Protein AF-A0A928IZA4-F1 (afdb_monomer_lite)

Sequence (223 aa):
MKNNTLNTVYDYIKNYDLLSVKSTDKNNNIKEFFTTGIKIFRNDLKNIAFNRFCSVPIVPDDFVKFAEIRQDDSIFINCGAIDYTLTPLKERAEKDTCKHNKFYIDTFIDKNIIDISKVTTENKTVFLPVDFVKIGETTSLQEMKIKTLIDNILEGAAEKYQCCRVPAFSVEFEEDNYKINGHVYNIENGEYLNTVLLYDSKTDIKHINPYADFTEFAKSFLN

Radius of gyration: 19.58 Å; chains: 1; bounding box: 51×31×56 Å

Secondary structure (DSSP, 8-state):
--PBPHHHHHHHHTTEEEEEEEEEETT--EEEEEES-EEE-TTTS-EEEE--TT-S---EEEE--EEEE-TTS-EEEE-SSEEEEEEEEEEPP-----TT----TTT---GGGB-GGG-EEETTEEEEEB-HHHH-S--HHHHHHHHHIIIIIS---TTGGGS-EEEEEEEEEETTEEEEEEEEEETTT--EEEEEEEEETTTTEESS---HHHHHHHHGGG-

Foldseek 3Di:
DDFDDVVRVQVLLQQAQKKKKWKQFPVRDIDIAMARGWDQDPDPSFWIWGHQQLFDDGDIAAGWPTWDQDPQRWIWTDRPGMIMIIGGDGGQPDCPPPVPPPVVVQQVFDLQQWPPVLWDDDQQKIKTWGHVSSVGDDDPVRSVSQSCCCVPVQPCDPVNSRARWGKMWMWHDDPVWIWIWIFIAGPVPRDTPGTDTQATRVPGRHPHDHDPVRNVVRVVVVD

pLDDT: mean 75.88, std 13.87, range [40.09, 94.19]

Structure (mmCIF, N/CA/C/O backbone):
data_AF-A0A928IZA4-F1
#
_entry.id   AF-A0A928IZA4-F1
#
loop_
_atom_site.group_PDB
_atom_site.id
_atom_site.type_symbol
_atom_site.label_atom_id
_atom_site.label_alt_id
_atom_site.label_comp_id
_atom_site.label_asym_id
_atom_site.label_entity_id
_atom_site.label_seq_id
_atom_site.pdbx_PDB_ins_code
_atom_site.Cartn_x
_atom_site.Cartn_y
_atom_site.Cartn_z
_atom_site.occupancy
_atom_site.B_iso_or_equiv
_atom_site.auth_seq_id
_atom_site.auth_comp_id
_atom_site.auth_asym_id
_atom_site.auth_atom_id
_atom_site.pdbx_PDB_model_num
ATOM 1 N N . MET A 1 1 ? 17.397 -12.718 -26.450 1.00 49.66 1 MET A N 1
ATOM 2 C CA . MET A 1 1 ? 16.852 -11.636 -25.600 1.00 49.66 1 MET A CA 1
ATOM 3 C C . MET A 1 1 ? 16.135 -10.640 -26.501 1.00 49.66 1 MET A C 1
ATOM 5 O O . MET A 1 1 ? 16.627 -10.408 -27.600 1.00 49.66 1 MET A O 1
ATOM 9 N N . LYS A 1 2 ? 14.952 -10.146 -26.116 1.00 55.19 2 LYS A N 1
ATOM 10 C CA . LYS A 1 2 ? 14.167 -9.192 -26.919 1.00 55.19 2 LYS A CA 1
ATOM 11 C C . LYS A 1 2 ? 14.171 -7.838 -26.212 1.00 55.19 2 LYS A C 1
ATOM 13 O O . LYS A 1 2 ? 13.663 -7.743 -25.102 1.00 55.19 2 LYS A O 1
ATOM 18 N N . ASN A 1 3 ? 14.722 -6.814 -26.861 1.00 62.59 3 ASN A N 1
ATOM 19 C CA . ASN A 1 3 ? 14.584 -5.438 -26.388 1.00 62.59 3 ASN A CA 1
ATOM 20 C C . ASN A 1 3 ? 13.106 -5.044 -26.461 1.00 62.59 3 ASN A C 1
ATOM 22 O O . ASN A 1 3 ? 12.489 -5.171 -27.521 1.00 62.59 3 ASN A O 1
ATOM 26 N N . ASN A 1 4 ? 12.553 -4.568 -25.349 1.00 72.62 4 ASN A N 1
ATOM 27 C CA . ASN A 1 4 ? 11.177 -4.096 -25.289 1.00 72.62 4 ASN A CA 1
ATOM 28 C C . ASN A 1 4 ? 11.148 -2.576 -25.449 1.00 72.62 4 ASN A C 1
ATOM 30 O O . ASN A 1 4 ? 12.083 -1.869 -25.074 1.00 72.62 4 ASN A O 1
ATOM 34 N N . THR A 1 5 ? 10.058 -2.047 -26.003 1.00 78.50 5 THR A N 1
ATOM 35 C CA . THR A 1 5 ? 9.838 -0.598 -25.927 1.00 78.50 5 THR A CA 1
ATOM 36 C C . THR A 1 5 ? 9.521 -0.220 -24.480 1.00 78.50 5 THR A C 1
ATOM 38 O O . THR A 1 5 ? 8.943 -1.025 -23.745 1.00 78.50 5 THR A O 1
ATOM 41 N N . LEU A 1 6 ? 9.831 1.014 -24.064 1.00 76.75 6 LEU A N 1
ATOM 42 C CA . LEU A 1 6 ? 9.448 1.482 -22.727 1.00 76.75 6 LEU A CA 1
ATOM 43 C C . LEU A 1 6 ? 7.925 1.398 -22.508 1.00 76.75 6 LEU A C 1
ATOM 45 O O . LEU A 1 6 ? 7.485 1.128 -21.398 1.00 76.75 6 LEU A O 1
ATOM 49 N N . ASN A 1 7 ? 7.122 1.540 -23.570 1.00 79.38 7 ASN A N 1
ATOM 50 C CA . ASN A 1 7 ? 5.672 1.335 -23.508 1.00 79.38 7 ASN A CA 1
ATOM 51 C C . ASN A 1 7 ? 5.301 -0.122 -23.198 1.00 79.38 7 ASN A C 1
ATOM 53 O O . ASN A 1 7 ? 4.441 -0.356 -22.362 1.00 79.38 7 ASN A O 1
ATOM 57 N N . THR A 1 8 ? 5.979 -1.099 -23.804 1.00 84.56 8 THR A N 1
ATOM 58 C CA . THR A 1 8 ? 5.769 -2.525 -23.499 1.00 84.56 8 THR A CA 1
ATOM 59 C C . THR A 1 8 ? 6.090 -2.832 -22.038 1.00 84.56 8 THR A C 1
ATOM 61 O O . THR A 1 8 ? 5.325 -3.517 -21.368 1.00 84.56 8 THR A O 1
ATOM 64 N N . VAL A 1 9 ? 7.198 -2.290 -21.529 1.00 84.81 9 VAL A N 1
ATOM 65 C CA . VAL A 1 9 ? 7.581 -2.428 -20.117 1.00 84.81 9 VAL A CA 1
ATOM 66 C C . VAL A 1 9 ? 6.566 -1.746 -19.201 1.00 84.81 9 VAL A C 1
ATOM 68 O O . VAL A 1 9 ? 6.179 -2.301 -18.177 1.00 84.81 9 VAL A O 1
ATOM 71 N N . TYR A 1 10 ? 6.090 -0.564 -19.583 1.00 82.50 10 TYR A N 1
ATOM 72 C CA . TYR A 1 10 ? 5.067 0.159 -18.842 1.00 82.50 10 TYR A CA 1
ATOM 73 C C . TYR A 1 10 ? 3.747 -0.605 -18.764 1.00 82.50 10 TYR A C 1
ATOM 75 O O . TYR A 1 10 ? 3.177 -0.724 -17.682 1.00 82.50 10 TYR A O 1
ATOM 83 N N . ASP A 1 11 ? 3.271 -1.137 -19.887 1.00 83.19 11 ASP A N 1
ATOM 84 C CA . ASP A 1 11 ? 2.039 -1.920 -19.936 1.00 83.19 11 ASP A CA 1
ATOM 85 C C . ASP A 1 11 ? 2.168 -3.225 -19.148 1.00 83.19 11 ASP A C 1
ATOM 87 O O . ASP A 1 11 ? 1.209 -3.630 -18.499 1.00 83.19 11 ASP A O 1
ATOM 91 N N . TYR A 1 12 ? 3.360 -3.826 -19.116 1.00 85.44 12 TYR A N 1
ATOM 92 C CA . TYR A 1 12 ? 3.650 -4.971 -18.258 1.00 85.44 12 TYR A CA 1
ATOM 93 C C . TYR A 1 12 ? 3.597 -4.611 -16.765 1.00 85.44 12 TYR A C 1
ATOM 95 O O . TYR A 1 12 ? 2.893 -5.260 -15.998 1.00 85.44 12 TYR A O 1
ATOM 103 N N . ILE A 1 13 ? 4.263 -3.524 -16.352 1.00 83.69 13 ILE A N 1
ATOM 104 C CA . ILE A 1 13 ? 4.282 -3.053 -14.954 1.00 83.69 13 ILE A CA 1
ATOM 105 C C . ILE A 1 13 ? 2.871 -2.734 -14.434 1.00 83.69 13 ILE A C 1
ATOM 107 O O . ILE A 1 13 ? 2.598 -2.939 -13.255 1.00 83.69 13 ILE A O 1
ATOM 111 N N . LYS A 1 14 ? 1.951 -2.260 -15.287 1.00 77.94 14 LYS A N 1
ATOM 112 C CA . LYS A 1 14 ? 0.556 -1.971 -14.891 1.00 77.94 14 LYS A CA 1
ATOM 113 C C . LYS A 1 14 ? -0.221 -3.186 -14.385 1.00 77.94 14 LYS A C 1
ATOM 115 O O . LYS A 1 14 ? -1.274 -2.989 -13.776 1.00 77.94 14 LYS A O 1
ATOM 120 N N . ASN A 1 15 ? 0.260 -4.396 -14.650 1.00 80.94 15 ASN A N 1
ATOM 121 C CA . ASN A 1 15 ? -0.357 -5.631 -14.179 1.00 80.94 15 ASN A CA 1
ATOM 122 C C . ASN A 1 15 ? 0.069 -5.995 -12.754 1.00 80.94 15 ASN A C 1
ATOM 124 O O . ASN A 1 15 ? -0.298 -7.061 -12.284 1.00 80.94 15 ASN A O 1
ATOM 128 N N . TYR A 1 16 ? 0.825 -5.139 -12.064 1.00 80.31 16 TYR A N 1
ATOM 129 C CA . TYR A 1 16 ? 1.292 -5.387 -10.705 1.00 80.31 16 TYR A CA 1
ATOM 130 C C . TYR A 1 16 ? 0.924 -4.225 -9.787 1.00 80.31 16 TYR A C 1
ATOM 132 O O . TYR A 1 16 ? 1.006 -3.056 -10.170 1.00 80.31 16 TYR A O 1
ATOM 140 N N . ASP A 1 17 ? 0.534 -4.552 -8.558 1.00 72.31 17 ASP A N 1
ATOM 141 C CA . ASP A 1 17 ? 0.221 -3.559 -7.525 1.00 72.31 17 ASP A CA 1
ATOM 142 C C . ASP A 1 17 ? 1.445 -3.173 -6.701 1.00 72.31 17 ASP A C 1
ATOM 144 O O . ASP A 1 17 ? 1.507 -2.070 -6.158 1.00 72.31 17 ASP A O 1
ATOM 148 N N . LEU A 1 18 ? 2.434 -4.066 -6.631 1.00 78.56 18 LEU A N 1
ATOM 149 C CA . LEU A 1 18 ? 3.674 -3.843 -5.907 1.00 78.56 18 LEU A CA 1
ATOM 150 C C . LEU A 1 18 ? 4.842 -4.521 -6.624 1.00 78.56 18 LEU A C 1
ATOM 152 O O . LEU A 1 18 ? 4.780 -5.703 -6.974 1.00 78.56 18 LEU A O 1
ATOM 156 N N . LEU A 1 19 ? 5.921 -3.768 -6.792 1.00 85.75 19 LEU A N 1
ATOM 157 C CA . LEU A 1 19 ? 7.205 -4.236 -7.288 1.00 85.75 19 LEU A CA 1
ATOM 158 C C . LEU A 1 19 ? 8.289 -3.823 -6.289 1.00 85.75 19 LEU A C 1
ATOM 160 O O . LEU A 1 19 ? 8.262 -2.698 -5.783 1.00 85.75 19 LEU A O 1
ATOM 164 N N . SER A 1 20 ? 9.257 -4.698 -6.025 1.00 87.38 20 SER A N 1
ATOM 165 C CA . SER A 1 20 ? 10.525 -4.251 -5.445 1.00 87.38 20 SER A CA 1
ATOM 166 C C . SER A 1 20 ? 11.378 -3.643 -6.546 1.00 87.38 20 SER A C 1
ATOM 168 O O . SER A 1 20 ? 11.288 -4.028 -7.710 1.00 87.38 20 SER A O 1
ATOM 170 N N . VAL A 1 21 ? 12.202 -2.673 -6.185 1.00 86.69 21 VAL A N 1
ATOM 171 C CA . VAL A 1 21 ? 13.123 -1.980 -7.074 1.00 86.69 21 VAL A CA 1
ATOM 172 C C . VAL A 1 21 ? 14.496 -2.025 -6.443 1.00 86.69 21 VAL A C 1
ATOM 174 O O . VAL A 1 21 ? 14.697 -1.553 -5.327 1.00 86.69 21 VAL A O 1
ATOM 177 N N . LYS A 1 22 ? 15.455 -2.547 -7.194 1.00 90.06 22 LYS A N 1
ATOM 178 C CA . LYS A 1 22 ? 16.875 -2.480 -6.889 1.00 90.06 22 LYS A CA 1
ATOM 179 C C . LYS A 1 22 ? 17.536 -1.530 -7.871 1.00 90.06 22 LYS A C 1
ATOM 181 O O . LYS A 1 22 ? 17.559 -1.814 -9.066 1.00 90.06 22 LYS A O 1
ATOM 186 N N . SER A 1 23 ? 18.064 -0.417 -7.377 1.00 86.62 23 SER A N 1
ATOM 187 C CA . SER A 1 23 ? 18.835 0.537 -8.172 1.00 86.62 23 SER A CA 1
ATOM 188 C C . SER A 1 23 ? 20.326 0.380 -7.896 1.00 86.62 23 SER A C 1
ATOM 190 O O . SER A 1 23 ? 20.722 0.370 -6.729 1.00 86.62 23 SER A O 1
ATOM 192 N N . THR A 1 24 ? 21.138 0.330 -8.945 1.00 90.12 24 THR A N 1
ATOM 193 C CA . THR A 1 24 ? 22.600 0.253 -8.876 1.00 90.12 24 THR A CA 1
ATOM 194 C C . THR A 1 24 ? 23.193 1.419 -9.660 1.00 90.12 24 THR A C 1
ATOM 196 O O . THR A 1 24 ? 22.918 1.557 -10.851 1.00 90.12 24 THR A O 1
ATOM 199 N N . ASP A 1 25 ? 23.984 2.277 -9.016 1.00 87.69 25 ASP A N 1
ATOM 200 C CA . ASP A 1 25 ? 24.687 3.363 -9.712 1.00 87.69 25 ASP A CA 1
ATOM 201 C C . ASP A 1 25 ? 26.024 2.902 -10.332 1.00 87.69 25 ASP A C 1
ATOM 203 O O . ASP A 1 25 ? 26.475 1.771 -10.139 1.00 87.69 25 ASP A O 1
ATOM 207 N N . LYS A 1 26 ? 26.706 3.797 -11.060 1.00 86.56 26 LYS A N 1
ATOM 208 C CA . LYS A 1 26 ? 28.018 3.511 -11.683 1.00 86.56 26 LYS A CA 1
ATOM 209 C C . LYS A 1 26 ? 29.132 3.121 -10.699 1.00 86.56 26 LYS A C 1
ATOM 211 O O . LYS A 1 26 ? 30.145 2.580 -11.135 1.00 86.56 26 LYS A O 1
ATOM 216 N N . ASN A 1 27 ? 28.974 3.417 -9.410 1.00 89.12 27 ASN A N 1
ATOM 217 C CA . ASN A 1 27 ? 29.926 3.076 -8.353 1.00 89.12 27 ASN A CA 1
ATOM 218 C C . ASN A 1 27 ? 29.531 1.781 -7.620 1.00 89.12 27 ASN A C 1
ATOM 220 O O . ASN A 1 27 ? 30.137 1.454 -6.602 1.00 89.12 27 ASN A O 1
ATOM 224 N N . ASN A 1 28 ? 28.539 1.041 -8.130 1.00 87.75 28 ASN A N 1
ATOM 225 C CA . ASN A 1 28 ? 27.933 -0.128 -7.494 1.00 87.75 28 ASN A CA 1
ATOM 226 C C . ASN A 1 28 ? 27.275 0.170 -6.138 1.00 87.75 28 ASN A C 1
ATOM 228 O O . ASN A 1 28 ? 27.113 -0.740 -5.323 1.00 87.75 28 ASN A O 1
ATOM 232 N N . ASN A 1 29 ? 26.860 1.415 -5.884 1.00 86.94 29 ASN A N 1
ATOM 233 C CA . ASN A 1 29 ? 26.010 1.687 -4.733 1.00 86.94 29 ASN A CA 1
ATOM 234 C C . ASN A 1 29 ? 24.617 1.138 -5.017 1.00 86.94 29 ASN A C 1
ATOM 236 O O . ASN A 1 29 ? 23.977 1.512 -6.004 1.00 86.94 29 ASN A O 1
ATOM 240 N N . ILE A 1 30 ? 24.156 0.262 -4.130 1.00 86.19 30 ILE A N 1
ATOM 241 C CA . ILE A 1 30 ? 22.855 -0.388 -4.234 1.00 86.19 30 ILE A CA 1
ATOM 242 C C . ILE A 1 30 ? 21.878 0.321 -3.301 1.00 86.19 30 ILE A C 1
ATOM 244 O O . ILE A 1 30 ? 22.180 0.553 -2.130 1.00 86.19 30 ILE A O 1
ATOM 248 N N . LYS A 1 31 ? 20.690 0.630 -3.817 1.00 81.88 31 LYS A N 1
ATOM 249 C CA . LYS A 1 31 ? 19.524 0.987 -3.006 1.00 81.88 31 LYS A CA 1
ATOM 250 C C . LYS A 1 31 ? 18.365 0.081 -3.372 1.00 81.88 31 LYS A C 1
ATOM 252 O O . LYS A 1 31 ? 18.186 -0.256 -4.542 1.00 81.88 31 LYS A O 1
ATOM 257 N N . GLU A 1 32 ? 17.578 -0.269 -2.371 1.00 82.88 32 GLU A N 1
ATOM 258 C CA . GLU A 1 32 ? 16.374 -1.070 -2.530 1.00 82.88 32 GLU A CA 1
ATOM 259 C C . GLU A 1 32 ? 15.187 -0.292 -1.971 1.00 82.88 32 GLU A C 1
ATOM 261 O O . GLU A 1 32 ? 15.305 0.406 -0.964 1.00 82.88 32 GLU A O 1
ATOM 266 N N . PHE A 1 33 ? 14.071 -0.340 -2.686 1.00 77.81 33 PHE A N 1
ATOM 267 C CA . PHE A 1 33 ? 12.814 0.295 -2.305 1.00 77.81 33 PHE A CA 1
ATOM 268 C C . PHE A 1 33 ? 11.659 -0.380 -3.039 1.00 77.81 33 PHE A C 1
ATOM 270 O O . PHE A 1 33 ? 11.878 -1.197 -3.930 1.00 77.81 33 PHE A O 1
ATOM 277 N N . PHE A 1 34 ? 10.423 -0.017 -2.716 1.00 79.50 34 PHE A N 1
ATOM 278 C CA . PHE A 1 34 ? 9.247 -0.572 -3.378 1.00 79.50 34 PHE A CA 1
ATOM 279 C C . PHE A 1 34 ? 8.535 0.493 -4.202 1.00 79.50 34 PHE A C 1
ATOM 281 O O . PHE A 1 34 ? 8.659 1.693 -3.959 1.00 79.50 34 PHE A O 1
ATOM 288 N N . THR A 1 35 ? 7.792 0.059 -5.212 1.00 78.00 35 THR A N 1
ATOM 289 C CA . THR A 1 35 ? 7.011 0.928 -6.086 1.00 78.00 35 THR A CA 1
ATOM 290 C C . THR A 1 35 ? 5.696 0.251 -6.447 1.00 78.00 35 THR A C 1
ATOM 292 O O . THR A 1 35 ? 5.627 -0.962 -6.602 1.00 78.00 35 THR A O 1
ATOM 295 N N . THR A 1 36 ? 4.646 1.040 -6.622 1.00 74.56 36 THR A N 1
ATOM 296 C CA . THR A 1 36 ? 3.328 0.586 -7.087 1.00 74.56 36 THR A CA 1
ATOM 297 C C . THR A 1 36 ? 3.116 0.879 -8.575 1.00 74.56 36 THR A C 1
ATOM 299 O O . THR A 1 36 ? 1.990 0.914 -9.067 1.00 74.56 36 THR A O 1
ATOM 302 N N . GLY A 1 37 ? 4.194 1.191 -9.296 1.00 74.94 37 GLY A N 1
ATOM 303 C CA . GLY A 1 37 ? 4.190 1.422 -10.735 1.00 74.94 37 GLY A CA 1
ATOM 304 C C . GLY A 1 37 ? 5.186 2.494 -11.155 1.00 74.94 37 GLY A C 1
ATOM 305 O O . GLY A 1 37 ? 5.881 3.081 -10.339 1.00 74.94 37 GLY A O 1
ATOM 306 N N . ILE A 1 38 ? 5.226 2.808 -12.444 1.00 73.62 38 ILE A N 1
ATOM 307 C CA . ILE A 1 38 ? 6.083 3.876 -12.971 1.00 73.62 38 ILE A CA 1
ATOM 308 C C . ILE A 1 38 ? 5.240 4.964 -13.638 1.00 73.62 38 ILE A C 1
ATOM 310 O O . ILE A 1 38 ? 4.171 4.698 -14.188 1.00 73.62 38 ILE A O 1
ATOM 314 N N . LYS A 1 39 ? 5.716 6.204 -13.607 1.00 73.88 39 LYS A N 1
ATOM 315 C CA . LYS A 1 39 ? 5.188 7.326 -14.379 1.00 73.88 39 LYS A CA 1
ATOM 316 C C . LYS A 1 39 ? 6.198 7.698 -15.454 1.00 73.88 39 LYS A C 1
ATOM 318 O O . LYS A 1 39 ? 7.370 7.905 -15.162 1.00 73.88 39 LYS A O 1
ATOM 323 N N . ILE A 1 40 ? 5.71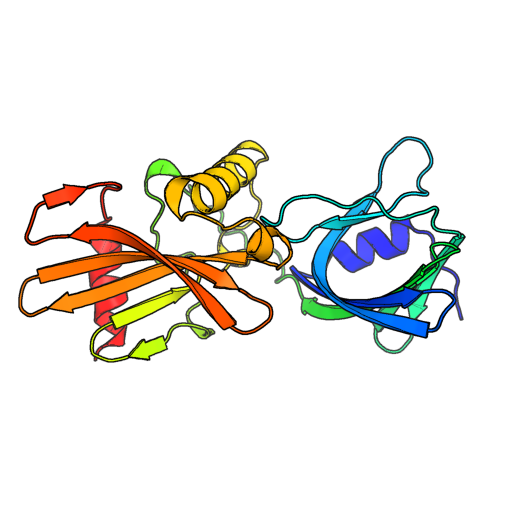9 7.810 -16.690 1.00 69.19 40 ILE A N 1
ATOM 324 C CA . ILE A 1 40 ? 6.515 8.253 -17.838 1.00 69.19 40 ILE A CA 1
ATOM 325 C C . ILE A 1 40 ? 6.120 9.692 -18.161 1.00 69.19 40 ILE A C 1
ATOM 327 O O . ILE A 1 40 ? 4.940 9.983 -18.382 1.00 69.19 40 ILE A O 1
ATOM 331 N N . PHE A 1 41 ? 7.089 10.605 -18.193 1.00 66.25 41 PHE A N 1
ATOM 332 C CA . PHE A 1 41 ? 6.825 12.003 -18.531 1.00 66.25 41 PHE A CA 1
ATOM 333 C C . PHE A 1 41 ? 6.728 12.188 -20.054 1.00 66.25 41 PHE A C 1
ATOM 335 O O . PHE A 1 41 ? 7.662 11.900 -20.808 1.00 66.25 41 PHE A O 1
ATOM 342 N N . ARG A 1 42 ? 5.565 12.672 -20.515 1.00 56.38 42 ARG A N 1
ATOM 343 C CA . ARG A 1 42 ? 5.318 13.023 -21.918 1.00 56.38 42 ARG A CA 1
ATOM 344 C C . ARG A 1 42 ? 5.973 14.366 -22.227 1.00 56.38 42 ARG A C 1
ATOM 346 O O . ARG A 1 42 ? 5.403 15.408 -21.945 1.00 56.38 42 ARG A O 1
ATOM 353 N N . ASN A 1 43 ? 7.179 14.282 -22.769 1.00 51.47 43 ASN A N 1
ATOM 354 C CA . ASN A 1 43 ? 7.628 15.098 -23.896 1.00 51.47 43 ASN A CA 1
ATOM 355 C C . ASN A 1 43 ? 8.682 14.324 -24.700 1.00 51.47 43 ASN A C 1
ATOM 357 O O . ASN A 1 43 ? 8.653 14.413 -25.917 1.00 51.47 43 ASN A O 1
ATOM 361 N N . ASP A 1 44 ? 9.443 13.416 -24.064 1.00 52.81 44 ASP A N 1
ATOM 362 C CA . ASP A 1 44 ? 10.467 12.628 -24.771 1.00 52.81 44 ASP A CA 1
ATOM 363 C C . ASP A 1 44 ? 10.464 11.114 -24.478 1.00 52.81 44 ASP A C 1
ATOM 365 O O . ASP A 1 44 ? 11.357 10.425 -24.958 1.00 52.81 44 ASP A O 1
ATOM 369 N N . LEU A 1 45 ? 9.507 10.569 -23.702 1.00 53.69 45 LEU A N 1
ATOM 370 C CA . LEU A 1 45 ? 9.454 9.139 -23.303 1.00 53.69 45 LEU A CA 1
ATOM 371 C C . LEU A 1 45 ? 10.750 8.604 -22.661 1.00 53.69 45 LEU A C 1
ATOM 373 O O . LEU A 1 45 ? 10.991 7.401 -22.660 1.00 53.69 45 LEU A O 1
ATOM 377 N N . LYS A 1 46 ? 11.597 9.484 -22.126 1.00 59.50 46 LYS A N 1
ATOM 378 C CA . LYS A 1 46 ? 12.908 9.094 -21.605 1.00 59.50 46 LYS A CA 1
ATOM 379 C C . LYS A 1 46 ? 13.043 9.237 -20.100 1.00 59.50 46 LYS A C 1
ATOM 381 O O . LYS A 1 46 ? 13.959 8.651 -19.565 1.00 59.50 46 LYS A O 1
ATOM 386 N N . ASN A 1 47 ? 12.148 9.926 -19.402 1.00 68.38 47 ASN A N 1
ATOM 387 C CA . ASN A 1 47 ? 12.261 10.039 -17.947 1.00 68.38 47 ASN A CA 1
ATOM 388 C C . ASN A 1 47 ? 11.217 9.148 -17.291 1.00 68.38 47 ASN A C 1
ATOM 390 O O . ASN A 1 47 ? 10.021 9.255 -17.601 1.00 68.38 47 ASN A O 1
ATOM 394 N N . ILE A 1 48 ? 11.683 8.292 -16.385 1.00 69.88 48 ILE A N 1
ATOM 395 C CA . ILE A 1 48 ? 10.820 7.509 -15.511 1.00 69.88 48 ILE A CA 1
ATOM 396 C C . ILE A 1 48 ? 10.838 8.086 -14.105 1.00 69.88 48 ILE A C 1
ATOM 398 O O . ILE A 1 48 ? 11.804 8.677 -13.634 1.00 69.88 48 ILE A O 1
ATOM 402 N N . ALA A 1 49 ? 9.715 7.897 -13.443 1.00 73.62 49 ALA A N 1
ATOM 403 C CA . ALA A 1 49 ? 9.534 8.147 -12.037 1.00 73.62 49 ALA A CA 1
ATOM 404 C C . ALA A 1 49 ? 8.896 6.906 -11.434 1.00 73.62 49 ALA A C 1
ATOM 406 O O . ALA A 1 49 ? 7.937 6.375 -11.995 1.00 73.62 49 ALA A O 1
ATOM 407 N N . PHE A 1 50 ? 9.379 6.466 -10.284 1.00 74.19 50 PHE A N 1
ATOM 408 C CA . PHE A 1 50 ? 8.720 5.404 -9.540 1.00 74.19 50 PHE A CA 1
ATOM 409 C C . PHE A 1 50 ? 7.535 5.990 -8.778 1.00 74.19 50 PHE A C 1
ATOM 411 O O . PHE A 1 50 ? 7.690 6.860 -7.920 1.00 74.19 50 PHE A O 1
ATOM 418 N N . ASN A 1 51 ? 6.332 5.526 -9.107 1.00 70.81 51 ASN A N 1
ATOM 419 C CA . ASN A 1 51 ? 5.160 5.799 -8.296 1.00 70.81 51 ASN A CA 1
ATOM 420 C C . ASN A 1 51 ? 5.288 4.942 -7.046 1.00 70.81 51 ASN A C 1
ATOM 422 O O . ASN A 1 51 ? 5.180 3.720 -7.093 1.00 70.81 51 ASN A O 1
ATOM 426 N N . ARG A 1 52 ? 5.523 5.578 -5.915 1.00 67.50 52 ARG A N 1
ATOM 427 C CA . ARG A 1 52 ? 5.385 4.946 -4.611 1.00 67.50 52 ARG A CA 1
ATOM 428 C C . ARG A 1 52 ? 4.082 5.483 -4.049 1.00 67.50 52 ARG A C 1
ATOM 430 O O . ARG A 1 52 ? 3.958 6.693 -3.840 1.00 67.50 52 ARG A O 1
ATOM 437 N N . PHE A 1 53 ? 3.066 4.633 -3.957 1.00 61.69 53 PHE A N 1
ATOM 438 C CA . PHE A 1 53 ? 1.730 5.057 -3.557 1.00 61.69 53 PHE A CA 1
ATOM 439 C C . PHE A 1 53 ? 1.794 5.867 -2.251 1.00 61.69 53 PHE A C 1
ATOM 441 O O . PHE A 1 53 ? 2.419 5.447 -1.279 1.00 61.69 53 PHE A O 1
ATOM 448 N N . CYS A 1 54 ? 1.221 7.074 -2.281 1.00 54.81 54 CYS A N 1
ATOM 449 C CA . CYS A 1 54 ? 1.249 8.064 -1.199 1.00 54.81 54 CYS A CA 1
ATOM 450 C C . CYS A 1 54 ? 2.632 8.449 -0.629 1.00 54.81 54 CYS A C 1
ATOM 452 O O . CYS A 1 54 ? 2.690 9.035 0.444 1.00 54.81 54 CYS A O 1
ATOM 454 N N . SER A 1 55 ? 3.746 8.211 -1.324 1.00 52.81 55 SER A N 1
ATOM 455 C CA . SER A 1 55 ? 5.067 8.761 -0.973 1.00 52.81 55 SER A CA 1
ATOM 456 C C . SER A 1 55 ? 5.311 10.095 -1.708 1.00 52.81 55 SER A C 1
ATOM 458 O O . SER A 1 55 ? 4.882 10.253 -2.857 1.00 52.81 55 SER A O 1
ATOM 460 N N . VAL A 1 56 ? 6.005 11.048 -1.081 1.00 46.41 56 VAL A N 1
ATOM 461 C CA . VAL A 1 56 ? 6.394 12.341 -1.679 1.00 46.41 56 VAL A CA 1
ATOM 462 C C . VAL A 1 56 ? 7.895 12.561 -1.431 1.00 46.41 56 VAL A C 1
ATOM 464 O O . VAL A 1 56 ? 8.341 12.389 -0.307 1.00 46.41 56 VAL A O 1
ATOM 467 N N . PRO A 1 57 ? 8.713 13.001 -2.400 1.00 46.94 57 PRO A N 1
ATOM 468 C CA . PRO A 1 57 ? 8.393 13.358 -3.774 1.00 46.94 57 PRO A CA 1
ATOM 469 C C . PRO A 1 57 ? 8.634 12.217 -4.771 1.00 46.94 57 PRO A C 1
ATOM 471 O O . PRO A 1 57 ? 9.438 11.313 -4.561 1.00 46.94 57 PRO A O 1
ATOM 474 N N . ILE A 1 58 ? 7.977 12.336 -5.925 1.00 51.81 58 ILE A N 1
ATOM 475 C CA . ILE A 1 58 ? 8.413 11.661 -7.146 1.00 51.81 58 ILE A CA 1
ATOM 476 C C . ILE A 1 58 ? 9.792 12.235 -7.495 1.00 51.81 58 ILE A C 1
ATOM 478 O O . ILE A 1 58 ? 9.868 13.380 -7.936 1.00 51.81 58 ILE A O 1
ATOM 482 N N . VAL A 1 59 ? 10.866 11.477 -7.280 1.00 47.16 59 VAL A N 1
ATOM 483 C CA . VAL A 1 59 ? 12.198 11.844 -7.777 1.00 47.16 59 VAL A CA 1
ATOM 484 C C . VAL A 1 59 ? 12.255 11.410 -9.247 1.00 47.16 59 VAL A C 1
ATOM 486 O O . VAL A 1 59 ? 12.153 10.212 -9.513 1.00 47.16 59 VAL A O 1
ATOM 489 N N . PRO A 1 60 ? 12.294 12.344 -10.217 1.00 50.22 60 PRO A N 1
A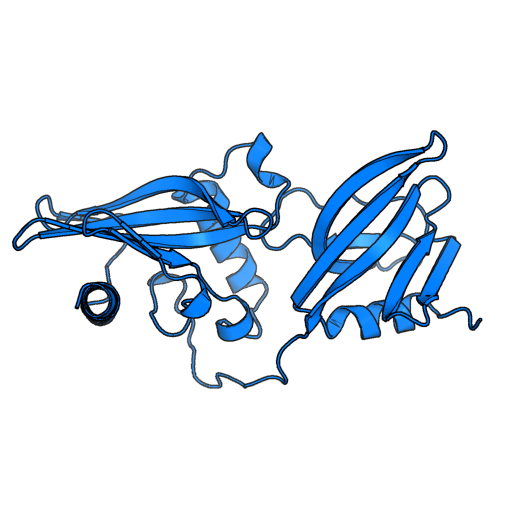TOM 490 C CA . PRO A 1 60 ? 12.496 11.979 -11.611 1.00 50.22 60 PRO A CA 1
ATOM 491 C C . PRO A 1 60 ? 13.918 11.450 -11.775 1.00 50.22 60 PRO A C 1
ATOM 493 O O . PRO A 1 60 ? 14.877 12.142 -11.434 1.00 50.22 60 PRO A O 1
ATOM 496 N N . ASP A 1 61 ? 14.034 10.242 -12.310 1.00 53.94 61 ASP A N 1
ATOM 497 C CA . ASP A 1 61 ? 15.318 9.656 -12.657 1.00 53.94 61 ASP A CA 1
ATOM 498 C C . ASP A 1 61 ? 15.644 9.908 -14.139 1.00 53.94 61 ASP A C 1
ATOM 500 O O . ASP A 1 61 ? 14.773 10.234 -14.956 1.00 53.94 61 ASP A O 1
ATOM 504 N N . ASP A 1 62 ? 16.942 9.817 -14.430 1.00 56.62 62 ASP A N 1
ATOM 505 C CA . ASP A 1 62 ? 17.627 10.186 -15.675 1.00 56.62 62 ASP A CA 1
ATOM 506 C C . ASP A 1 62 ? 17.103 9.435 -16.928 1.00 56.62 62 ASP A C 1
ATOM 508 O O . ASP A 1 62 ? 16.261 8.537 -16.851 1.00 56.62 62 ASP A O 1
ATOM 512 N N . PHE A 1 63 ? 17.610 9.795 -18.109 1.00 65.50 63 PHE A N 1
ATOM 513 C CA . PHE A 1 63 ? 17.140 9.291 -19.403 1.00 65.50 63 PHE A CA 1
ATOM 514 C C . PHE A 1 63 ? 17.257 7.753 -19.541 1.00 65.50 63 PHE A C 1
ATOM 516 O O . PHE A 1 63 ? 18.362 7.206 -19.590 1.00 65.50 63 PHE A O 1
ATOM 523 N N . VAL A 1 64 ? 16.129 7.059 -19.734 1.00 73.94 64 VAL A N 1
ATOM 524 C CA . VAL A 1 64 ? 16.042 5.641 -20.107 1.00 73.94 64 VAL A CA 1
ATOM 525 C C . VAL A 1 64 ? 16.728 5.425 -21.452 1.00 73.94 64 VAL A C 1
ATOM 527 O O . VAL A 1 64 ? 16.275 5.908 -22.493 1.00 73.94 64 VAL A O 1
ATOM 530 N N . LYS A 1 65 ? 17.810 4.649 -21.436 1.00 77.94 65 LYS A N 1
ATOM 531 C CA . LYS A 1 65 ? 18.515 4.193 -22.635 1.00 77.94 65 LYS A CA 1
ATOM 532 C C . LYS A 1 65 ? 17.917 2.907 -23.178 1.00 77.94 65 LYS A C 1
ATOM 534 O O . LYS A 1 65 ? 17.787 2.765 -24.391 1.00 77.94 65 LYS A O 1
ATOM 539 N N . PHE A 1 66 ? 17.570 1.976 -22.293 1.00 83.88 66 PHE A N 1
ATOM 540 C CA . PHE A 1 66 ? 16.920 0.728 -22.672 1.00 83.88 66 PHE A CA 1
ATOM 541 C C . PHE A 1 66 ? 16.116 0.134 -21.519 1.00 83.88 66 PHE A C 1
ATOM 543 O O . PHE A 1 66 ? 16.401 0.399 -20.351 1.00 83.88 66 PHE A O 1
ATOM 550 N N . ALA A 1 67 ? 15.120 -0.679 -21.867 1.00 86.62 67 ALA A N 1
ATOM 551 C CA . ALA A 1 67 ? 14.337 -1.445 -20.913 1.00 86.62 67 ALA A CA 1
ATOM 552 C C . ALA A 1 67 ? 14.006 -2.836 -21.480 1.00 86.62 67 ALA A C 1
ATOM 554 O O . ALA A 1 67 ? 13.814 -3.006 -22.687 1.00 86.62 67 ALA A O 1
ATOM 555 N N . GLU A 1 68 ? 13.944 -3.839 -20.614 1.00 90.25 68 GLU A N 1
ATOM 556 C CA . GLU A 1 68 ? 13.681 -5.230 -20.978 1.00 90.25 68 GLU A CA 1
ATOM 557 C C . GLU A 1 68 ? 12.821 -5.928 -19.920 1.00 90.25 68 GLU A C 1
ATOM 559 O O . GLU A 1 68 ? 12.861 -5.583 -18.742 1.00 90.25 68 GLU A O 1
ATOM 564 N N . ILE A 1 69 ? 12.047 -6.919 -20.364 1.00 91.25 69 ILE A N 1
ATOM 565 C CA . ILE A 1 69 ? 11.373 -7.891 -19.494 1.00 91.25 69 ILE A CA 1
ATOM 566 C C . ILE A 1 69 ? 12.186 -9.170 -19.652 1.00 91.25 69 ILE A C 1
ATOM 568 O O . ILE A 1 69 ? 12.381 -9.647 -20.777 1.00 91.25 69 ILE A O 1
ATOM 572 N N . ARG A 1 70 ? 12.738 -9.658 -18.550 1.00 90.12 70 ARG A N 1
ATOM 573 C CA . ARG A 1 70 ? 13.626 -10.815 -18.508 1.00 90.12 70 ARG A CA 1
ATOM 574 C C . ARG A 1 70 ? 12.818 -12.107 -18.435 1.00 90.12 70 ARG A C 1
ATOM 576 O O . ARG A 1 70 ? 11.600 -12.099 -18.323 1.00 90.12 70 ARG A O 1
ATOM 583 N N . GLN A 1 71 ? 13.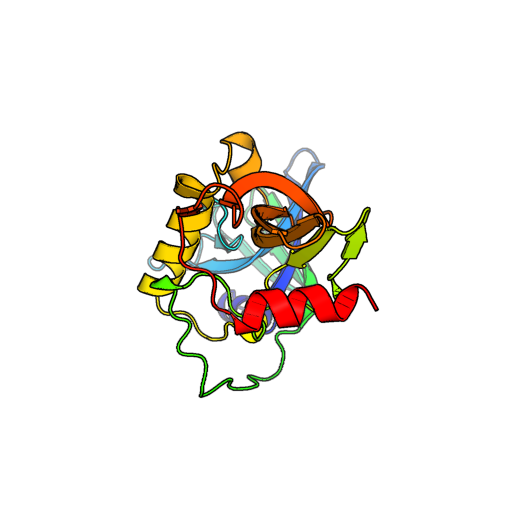515 -13.231 -18.580 1.00 86.69 71 GLN A N 1
ATOM 584 C CA . GLN A 1 71 ? 12.888 -14.558 -18.606 1.00 86.69 71 GLN A CA 1
ATOM 585 C C . GLN A 1 71 ? 12.316 -14.989 -17.252 1.00 86.69 71 GLN A C 1
ATOM 587 O O . GLN A 1 71 ? 11.475 -15.876 -17.215 1.00 86.69 71 GLN A O 1
ATOM 592 N N . ASP A 1 72 ? 12.797 -14.388 -16.168 1.00 88.62 72 ASP A N 1
ATOM 593 C CA . ASP A 1 72 ? 12.330 -14.581 -14.796 1.00 88.62 72 ASP A CA 1
ATOM 594 C C . ASP A 1 72 ? 11.255 -13.552 -14.401 1.00 88.62 72 ASP A C 1
ATOM 596 O O . ASP A 1 72 ? 11.068 -13.285 -13.218 1.00 88.62 72 ASP A O 1
ATOM 600 N N . ASP A 1 73 ? 10.610 -12.923 -15.389 1.00 86.00 73 ASP A N 1
ATOM 601 C CA . ASP A 1 73 ? 9.598 -11.872 -15.238 1.00 86.00 73 ASP A CA 1
ATOM 602 C C . ASP A 1 73 ? 10.082 -10.584 -14.548 1.00 86.00 73 ASP A C 1
ATOM 604 O O . ASP A 1 73 ? 9.307 -9.635 -14.382 1.00 86.00 73 ASP A O 1
ATOM 608 N N . SER A 1 74 ? 11.375 -10.487 -14.218 1.00 91.62 74 SER A N 1
ATOM 609 C CA . SER A 1 74 ? 11.975 -9.246 -13.740 1.00 91.62 74 SER A CA 1
ATOM 610 C C . SER A 1 74 ? 12.076 -8.216 -14.867 1.00 91.62 74 SER A C 1
ATOM 612 O O . SER A 1 74 ? 12.290 -8.536 -16.039 1.00 91.62 74 SER A O 1
ATOM 614 N N . ILE A 1 75 ? 11.922 -6.942 -14.525 1.00 91.50 75 ILE A N 1
ATOM 615 C CA . ILE A 1 75 ? 12.057 -5.836 -15.470 1.00 91.50 75 ILE A CA 1
ATOM 616 C C . ILE A 1 75 ? 13.390 -5.155 -15.223 1.00 91.50 75 ILE A C 1
ATOM 618 O O . ILE A 1 75 ? 13.691 -4.762 -14.100 1.00 91.50 75 ILE A O 1
ATOM 622 N N . PHE A 1 76 ? 14.164 -4.934 -16.273 1.00 92.12 76 PHE A N 1
ATOM 623 C CA . PHE A 1 76 ? 15.385 -4.152 -16.182 1.00 92.12 76 PHE A CA 1
ATOM 624 C C . PHE A 1 76 ? 15.261 -2.846 -16.960 1.00 92.12 76 PHE A C 1
ATOM 626 O O . PHE A 1 76 ? 14.756 -2.833 -18.081 1.00 92.12 76 PHE A O 1
ATOM 633 N N . ILE A 1 77 ? 15.715 -1.745 -16.363 1.00 88.38 77 ILE A N 1
ATOM 634 C CA . ILE A 1 77 ? 15.692 -0.405 -16.954 1.00 88.38 77 ILE A CA 1
ATOM 635 C C . ILE A 1 77 ? 17.058 0.246 -16.733 1.00 88.38 77 ILE A C 1
ATOM 637 O O . ILE A 1 77 ? 17.462 0.466 -15.597 1.00 88.38 77 ILE A O 1
ATOM 641 N N . ASN A 1 78 ? 17.755 0.600 -17.810 1.00 87.88 78 ASN A N 1
ATOM 642 C CA . ASN A 1 78 ? 18.989 1.379 -17.746 1.00 87.88 78 ASN A CA 1
ATOM 643 C C . ASN A 1 78 ? 18.677 2.851 -17.995 1.00 87.88 78 ASN A C 1
ATOM 645 O O . ASN A 1 78 ? 18.235 3.217 -19.087 1.00 87.88 78 ASN A O 1
ATOM 649 N N . CYS A 1 79 ? 18.988 3.694 -17.017 1.00 82.75 79 CYS A N 1
ATOM 650 C CA . CYS A 1 79 ? 18.869 5.148 -17.100 1.00 82.75 79 CYS A CA 1
ATOM 651 C C . CYS A 1 79 ? 20.242 5.821 -17.242 1.00 82.75 79 CYS A C 1
ATOM 653 O O . CYS A 1 79 ? 20.479 6.912 -16.737 1.00 82.75 79 CYS A O 1
ATOM 655 N N . GLY A 1 80 ? 21.207 5.150 -17.881 1.00 78.56 80 GLY A N 1
ATOM 656 C CA . GLY A 1 80 ? 22.544 5.670 -18.156 1.00 78.56 80 GLY A CA 1
ATOM 657 C C . GLY A 1 80 ? 23.494 5.766 -16.960 1.00 78.56 80 GLY A C 1
ATOM 658 O O . GLY A 1 80 ? 24.635 5.315 -17.082 1.00 78.56 80 GLY A O 1
ATOM 659 N N . ALA A 1 81 ? 23.073 6.387 -15.858 1.00 80.75 81 ALA A N 1
ATOM 660 C CA . ALA A 1 81 ? 23.834 6.481 -14.613 1.00 80.75 81 ALA A CA 1
ATOM 661 C C . ALA A 1 81 ? 23.376 5.502 -13.532 1.00 80.75 81 ALA A C 1
ATOM 663 O O . ALA A 1 81 ? 24.153 5.209 -12.623 1.00 80.75 81 ALA A O 1
ATOM 664 N N . ILE A 1 82 ? 22.148 5.004 -13.653 1.00 84.44 82 ILE A N 1
ATOM 665 C CA . ILE A 1 82 ? 21.539 4.077 -12.711 1.00 84.44 82 ILE A CA 1
ATOM 666 C C . ILE A 1 82 ? 20.876 2.952 -13.500 1.00 84.44 82 ILE A C 1
ATOM 668 O O . ILE A 1 82 ? 20.184 3.202 -14.491 1.00 84.44 82 ILE A O 1
ATOM 672 N N . ASP A 1 83 ? 21.098 1.729 -13.041 1.00 89.56 83 ASP A N 1
ATOM 673 C CA . ASP A 1 83 ? 20.424 0.524 -13.496 1.00 89.56 83 ASP A CA 1
ATOM 674 C C . ASP A 1 83 ? 19.366 0.114 -12.481 1.00 89.56 83 ASP A C 1
ATOM 676 O O . ASP A 1 83 ? 19.669 -0.056 -11.302 1.00 89.56 83 ASP A O 1
ATOM 680 N N . TYR A 1 84 ? 18.136 -0.086 -12.938 1.00 88.44 84 TYR A N 1
ATOM 681 C CA . TYR A 1 84 ? 17.033 -0.569 -12.120 1.00 88.44 84 TYR A CA 1
ATOM 682 C C . TYR A 1 84 ? 16.691 -1.999 -12.501 1.00 88.44 84 TYR A C 1
ATOM 684 O O . TYR A 1 84 ? 16.507 -2.315 -13.673 1.00 88.44 84 TYR A O 1
ATOM 692 N N . THR A 1 85 ? 16.549 -2.853 -11.497 1.00 92.56 85 THR A N 1
ATOM 693 C CA . THR A 1 85 ? 15.873 -4.144 -11.614 1.00 92.56 85 THR A CA 1
ATOM 694 C C . THR A 1 85 ? 14.605 -4.072 -10.781 1.00 92.56 85 THR A C 1
ATOM 696 O O . THR A 1 85 ? 14.682 -3.817 -9.582 1.00 92.56 85 THR A O 1
ATOM 699 N N . LEU A 1 86 ? 13.449 -4.249 -11.410 1.00 91.00 86 LEU A N 1
ATOM 700 C CA . LEU A 1 86 ? 12.168 -4.335 -10.734 1.00 91.00 86 LEU A CA 1
ATOM 701 C C . LEU A 1 86 ? 11.750 -5.802 -10.697 1.00 91.00 86 LEU A C 1
ATOM 703 O O . LEU A 1 86 ? 11.735 -6.463 -11.737 1.00 91.00 86 LEU A O 1
ATOM 707 N N . THR A 1 87 ? 11.362 -6.286 -9.526 1.00 91.69 87 THR A N 1
ATOM 708 C CA . THR A 1 87 ? 10.825 -7.636 -9.364 1.00 91.69 87 THR A 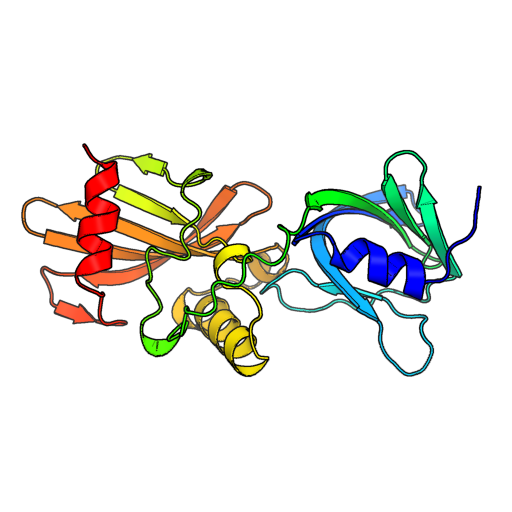CA 1
ATOM 709 C C . THR A 1 87 ? 9.355 -7.530 -8.979 1.00 91.69 87 THR A C 1
ATOM 711 O O . THR A 1 87 ? 9.039 -6.890 -7.970 1.00 91.69 87 THR A O 1
ATOM 714 N N . PRO A 1 88 ? 8.436 -8.117 -9.762 1.00 88.06 88 PRO A N 1
ATOM 715 C CA . PRO A 1 88 ? 7.033 -8.149 -9.387 1.00 88.06 88 PRO A CA 1
ATOM 716 C C . PRO A 1 88 ? 6.818 -8.938 -8.090 1.00 88.06 88 PRO A C 1
ATOM 718 O O . PRO A 1 88 ? 7.356 -10.030 -7.932 1.00 88.06 88 PRO A O 1
ATOM 721 N N . LEU A 1 89 ? 6.038 -8.386 -7.157 1.00 83.44 89 LEU A N 1
ATOM 722 C CA . LEU A 1 89 ? 5.746 -9.033 -5.868 1.00 83.44 89 LEU A CA 1
ATOM 723 C C . LEU A 1 89 ? 4.279 -9.415 -5.716 1.00 83.44 89 LEU A C 1
ATOM 725 O O . LEU A 1 89 ? 3.961 -10.428 -5.099 1.00 83.44 89 LEU A O 1
ATOM 729 N N . LYS A 1 90 ? 3.384 -8.579 -6.248 1.00 75.69 90 LYS A N 1
ATOM 730 C CA . LYS A 1 90 ? 1.940 -8.793 -6.203 1.00 75.69 90 LYS A CA 1
ATOM 731 C C . LYS A 1 90 ? 1.356 -8.460 -7.566 1.00 75.69 90 LYS A C 1
ATOM 733 O O . LYS A 1 90 ? 1.368 -7.295 -7.972 1.00 75.69 90 LYS A O 1
ATOM 738 N N . GLU A 1 91 ? 0.867 -9.483 -8.262 1.00 77.19 91 GLU A N 1
ATOM 739 C CA . GLU A 1 91 ? 0.015 -9.286 -9.432 1.00 77.19 91 GLU A CA 1
ATOM 740 C C . GLU A 1 91 ? -1.212 -8.482 -9.033 1.00 77.19 91 GLU A C 1
ATOM 742 O O . GLU A 1 91 ? -1.803 -8.681 -7.967 1.00 77.19 91 GLU A O 1
ATOM 747 N N . ARG A 1 92 ? -1.572 -7.547 -9.903 1.00 70.88 92 ARG A N 1
ATOM 748 C CA . ARG A 1 92 ? -2.828 -6.841 -9.807 1.00 70.88 92 ARG A CA 1
ATOM 749 C C . ARG A 1 92 ? -3.915 -7.875 -9.999 1.00 70.88 92 ARG A C 1
ATOM 751 O O . ARG A 1 92 ? -3.964 -8.518 -11.046 1.00 70.88 92 ARG A O 1
ATOM 758 N N . ALA A 1 93 ? -4.760 -8.036 -8.985 1.00 62.53 93 ALA A N 1
ATOM 759 C CA . ALA A 1 93 ? -5.930 -8.888 -9.114 1.00 62.53 93 ALA A CA 1
ATOM 760 C C . ALA A 1 93 ? -6.677 -8.485 -10.395 1.00 62.53 93 ALA A C 1
ATOM 762 O O . ALA A 1 93 ? -6.802 -7.283 -10.676 1.00 62.53 93 ALA A O 1
ATOM 763 N N . GLU A 1 94 ? -7.147 -9.466 -11.182 1.00 57.03 94 GLU A N 1
ATOM 764 C CA . GLU A 1 94 ? -8.121 -9.182 -12.240 1.00 57.03 94 GLU A CA 1
ATOM 765 C C . GLU A 1 94 ? -9.160 -8.267 -11.629 1.00 57.03 94 GLU A C 1
ATOM 767 O O . GLU A 1 94 ? -9.592 -8.571 -10.521 1.00 57.03 94 GLU A O 1
ATOM 772 N N . LYS A 1 95 ? -9.450 -7.133 -12.289 1.00 51.84 95 LYS A N 1
ATOM 773 C CA . LYS A 1 95 ? -10.322 -6.072 -11.777 1.00 51.84 95 LYS A CA 1
ATOM 774 C C . LYS A 1 95 ? -11.590 -6.703 -11.220 1.00 51.84 95 LYS A C 1
ATOM 776 O O . LYS A 1 95 ? -12.588 -6.823 -11.931 1.00 51.84 95 LYS A O 1
ATOM 781 N N . ASP A 1 96 ? -11.554 -7.060 -9.946 1.00 43.41 96 ASP A N 1
ATOM 782 C CA . ASP A 1 96 ? -12.713 -7.477 -9.213 1.00 43.41 96 ASP A CA 1
ATOM 783 C C . ASP A 1 96 ? -13.325 -6.133 -8.931 1.00 43.41 96 ASP A C 1
ATOM 785 O O . ASP A 1 96 ? -12.917 -5.377 -8.047 1.00 43.41 96 ASP A O 1
ATOM 789 N N . THR A 1 97 ? -14.118 -5.709 -9.911 1.00 42.72 97 THR A N 1
ATOM 790 C CA . THR A 1 97 ? -14.784 -4.437 -9.897 1.00 42.72 97 THR A CA 1
ATOM 791 C C . THR A 1 97 ? -15.647 -4.501 -8.655 1.00 42.72 97 THR A C 1
ATOM 793 O O . THR A 1 97 ? -16.780 -4.977 -8.711 1.00 42.72 97 THR A O 1
ATOM 796 N N . CYS A 1 98 ? -15.138 -4.004 -7.532 1.00 41.88 98 CYS A N 1
ATOM 797 C CA . CYS A 1 98 ? -15.961 -3.440 -6.493 1.00 41.88 98 CYS A CA 1
ATOM 798 C C . CYS A 1 98 ? -16.692 -2.277 -7.173 1.00 41.88 98 CYS A C 1
ATOM 800 O O . CYS A 1 98 ? -16.354 -1.113 -7.000 1.00 41.88 98 CYS A O 1
ATOM 802 N N . LYS A 1 99 ? -17.718 -2.599 -7.981 1.00 43.34 99 LYS A N 1
ATOM 803 C CA . LYS A 1 99 ? -18.638 -1.676 -8.664 1.00 43.34 99 LYS A CA 1
ATOM 804 C C . LYS A 1 99 ? -19.407 -0.817 -7.658 1.00 43.34 99 LYS A C 1
ATOM 806 O O . LYS A 1 99 ? -20.237 -0.003 -8.051 1.00 43.34 99 LYS A O 1
ATOM 811 N N . HIS A 1 100 ? -19.166 -1.021 -6.365 1.00 40.09 100 HIS A N 1
ATOM 812 C CA . HIS A 1 100 ? -20.017 -0.565 -5.286 1.00 40.09 100 HIS A CA 1
ATOM 813 C C . HIS A 1 100 ? -19.309 0.183 -4.170 1.00 40.09 100 HIS A C 1
ATOM 815 O O . HIS A 1 100 ? -20.009 0.729 -3.320 1.00 40.09 100 HIS A O 1
ATOM 821 N N . ASN A 1 101 ? -17.986 0.342 -4.194 1.00 44.75 101 ASN A N 1
ATOM 822 C CA . ASN A 1 101 ? -17.368 1.193 -3.190 1.00 44.75 101 ASN A CA 1
ATOM 823 C C . ASN A 1 101 ? -17.411 2.638 -3.668 1.00 44.75 101 ASN A C 1
ATOM 825 O O . ASN A 1 101 ? -16.491 3.167 -4.288 1.00 44.75 101 ASN A O 1
ATOM 829 N N . LYS A 1 102 ? -18.506 3.312 -3.302 1.00 46.91 102 LYS A N 1
ATOM 830 C CA . LYS A 1 102 ? -18.413 4.724 -2.949 1.00 46.91 102 LYS A CA 1
ATOM 831 C C . LYS A 1 102 ? -17.478 4.785 -1.747 1.00 46.91 102 LYS A C 1
ATOM 833 O O . LYS A 1 102 ? -17.921 4.777 -0.607 1.00 46.91 102 LYS A O 1
ATOM 838 N N . PHE A 1 103 ? -16.177 4.753 -2.022 1.00 47.34 103 PHE A N 1
ATOM 839 C CA . PHE A 1 103 ? -15.147 5.085 -1.062 1.00 47.34 103 PHE A CA 1
ATOM 840 C C . PHE A 1 103 ? -15.378 6.553 -0.710 1.00 47.34 103 PHE A C 1
ATOM 842 O O . PHE A 1 103 ? -14.905 7.473 -1.387 1.00 47.34 103 PHE A O 1
ATOM 849 N N . TYR A 1 104 ? -16.245 6.748 0.280 1.00 51.41 104 TYR A N 1
ATOM 850 C CA . TYR A 1 104 ? -16.527 8.022 0.897 1.00 51.41 104 TYR A CA 1
ATOM 851 C C . TYR A 1 104 ? -15.294 8.338 1.719 1.00 51.41 104 TYR A C 1
ATOM 853 O O . TYR A 1 104 ? -15.139 7.923 2.863 1.00 51.41 104 TYR A O 1
ATOM 861 N N . ILE A 1 105 ? -14.348 9.027 1.092 1.00 50.09 105 ILE A N 1
ATOM 862 C CA . ILE A 1 105 ? -13.152 9.499 1.789 1.00 50.09 105 ILE A CA 1
ATOM 863 C C . ILE A 1 105 ? -13.525 10.372 2.991 1.00 50.09 105 ILE A C 1
ATOM 865 O O . ILE A 1 105 ? -12.765 10.486 3.934 1.00 50.09 105 ILE A O 1
ATOM 869 N N . ASP A 1 106 ? -14.719 10.945 2.986 1.00 49.38 106 ASP A N 1
ATOM 870 C CA . ASP A 1 106 ? -15.352 11.637 4.097 1.00 49.38 106 ASP A CA 1
ATOM 871 C C . ASP A 1 106 ? -15.625 10.763 5.339 1.00 49.38 106 ASP A C 1
ATOM 873 O O . ASP A 1 106 ? -15.729 11.324 6.427 1.00 49.38 106 ASP A O 1
ATOM 877 N N . THR A 1 107 ? -15.673 9.427 5.235 1.00 57.16 107 THR A N 1
ATOM 878 C CA . THR A 1 107 ? -15.841 8.529 6.397 1.00 57.16 107 THR A CA 1
ATOM 879 C C . THR A 1 107 ? -14.563 7.791 6.800 1.00 57.16 107 THR A C 1
ATOM 881 O O . THR A 1 107 ? -14.535 7.239 7.895 1.00 57.16 107 THR A O 1
ATOM 884 N N . PHE A 1 108 ? -13.514 7.813 5.959 1.00 61.34 108 PHE A N 1
ATOM 885 C CA . PHE A 1 108 ? -12.149 7.253 6.116 1.00 61.34 108 PHE A CA 1
ATOM 886 C C . PHE A 1 108 ? -12.004 5.773 6.517 1.00 61.34 108 PHE A C 1
ATOM 888 O O . PHE A 1 108 ? -10.950 5.185 6.297 1.00 61.34 108 PHE A O 1
ATOM 895 N N . ILE A 1 109 ? -13.050 5.158 7.048 1.00 65.75 109 ILE A N 1
ATOM 896 C CA . ILE A 1 109 ? -13.035 3.906 7.778 1.00 65.75 109 ILE A CA 1
ATOM 897 C C . ILE A 1 109 ? -14.136 3.010 7.201 1.00 65.75 109 ILE A C 1
ATOM 899 O O . ILE A 1 109 ? -15.322 3.208 7.461 1.00 65.75 109 ILE A O 1
ATOM 903 N N . ASP A 1 110 ? -13.737 2.032 6.389 1.00 74.44 110 ASP A N 1
ATOM 904 C CA . ASP A 1 110 ? -14.622 1.017 5.815 1.00 74.44 110 ASP A CA 1
ATOM 905 C C . ASP A 1 110 ? -13.950 -0.355 5.954 1.00 74.44 110 ASP A C 1
ATOM 907 O O . ASP A 1 110 ? -12.774 -0.526 5.638 1.00 74.44 110 ASP A O 1
ATOM 911 N N . LYS A 1 111 ? -14.699 -1.352 6.429 1.00 79.00 111 LYS A N 1
ATOM 912 C CA . LYS A 1 111 ? -14.220 -2.733 6.565 1.00 79.00 111 LYS A CA 1
ATOM 913 C C . LYS A 1 111 ? -13.898 -3.386 5.220 1.00 79.00 111 LYS A C 1
ATOM 915 O O . LYS A 1 111 ? -13.023 -4.244 5.142 1.00 79.00 111 LYS A O 1
ATOM 920 N N . ASN A 1 112 ? -14.583 -2.979 4.152 1.00 77.75 112 ASN A N 1
ATOM 921 C CA . ASN A 1 112 ? -14.471 -3.607 2.835 1.00 77.75 112 ASN A CA 1
ATOM 922 C C . ASN A 1 112 ? -13.115 -3.364 2.175 1.00 77.75 112 ASN A C 1
ATOM 924 O O . ASN A 1 112 ? -12.733 -4.106 1.276 1.00 77.75 112 ASN A O 1
ATOM 928 N N . ILE A 1 113 ? -12.390 -2.340 2.619 1.00 78.12 113 ILE A N 1
ATOM 929 C CA . ILE A 1 113 ? -11.061 -2.006 2.111 1.00 78.12 113 ILE A CA 1
ATOM 930 C C . ILE A 1 113 ? -9.950 -2.506 3.030 1.00 78.12 113 ILE A C 1
ATOM 932 O O . ILE A 1 113 ? -8.805 -2.157 2.802 1.00 78.12 113 ILE A O 1
ATOM 936 N N . ILE A 1 114 ? -10.244 -3.286 4.072 1.00 85.25 114 ILE A N 1
ATOM 937 C CA . ILE A 1 114 ? -9.210 -3.804 4.974 1.00 85.25 114 ILE A CA 1
ATOM 938 C C . ILE A 1 114 ? -8.538 -5.032 4.361 1.00 85.25 114 ILE A C 1
ATOM 940 O O . ILE A 1 114 ? -9.205 -5.950 3.866 1.00 85.25 114 ILE A O 1
ATOM 944 N N . ASP A 1 115 ? -7.209 -5.073 4.416 1.00 86.06 115 ASP A N 1
ATOM 945 C CA . ASP A 1 115 ? -6.423 -6.262 4.109 1.00 86.06 115 ASP A CA 1
ATOM 946 C C . ASP A 1 115 ? -6.516 -7.247 5.277 1.00 86.06 115 ASP A C 1
ATOM 948 O O . ASP A 1 115 ? -5.705 -7.234 6.201 1.00 86.06 115 ASP A O 1
ATOM 952 N N . ILE A 1 116 ? -7.522 -8.121 5.221 1.00 88.12 116 ILE A N 1
ATOM 953 C CA . ILE A 1 116 ? -7.769 -9.155 6.235 1.00 88.12 116 ILE A CA 1
ATOM 954 C C . ILE A 1 116 ? -6.525 -10.029 6.462 1.00 88.12 116 ILE A C 1
ATOM 956 O O . ILE A 1 116 ? -6.279 -10.448 7.588 1.00 88.12 116 ILE A O 1
ATOM 960 N N . SER A 1 117 ? -5.702 -10.268 5.431 1.00 85.75 117 SER A N 1
ATOM 961 C CA . SER A 1 117 ? -4.494 -11.099 5.556 1.00 85.75 117 SER A CA 1
ATOM 962 C C . SER A 1 117 ? -3.379 -10.446 6.379 1.00 85.75 117 SER A C 1
ATOM 964 O O . SER A 1 117 ? -2.440 -11.123 6.798 1.00 85.75 117 SER A O 1
ATOM 966 N N . LYS A 1 118 ? -3.480 -9.132 6.604 1.00 87.38 118 LYS A N 1
ATOM 967 C CA . LYS A 1 118 ? -2.538 -8.318 7.377 1.00 87.38 118 LYS A CA 1
ATOM 968 C C . LYS A 1 118 ? -3.129 -7.826 8.696 1.00 87.38 118 LYS A C 1
ATOM 970 O O . LYS A 1 118 ? -2.470 -7.055 9.388 1.00 87.38 118 LYS A O 1
ATOM 975 N N . VAL A 1 119 ? -4.344 -8.252 9.044 1.00 90.50 119 VAL A N 1
ATOM 976 C CA . VAL A 1 119 ? -4.948 -7.918 10.335 1.00 90.50 119 VAL A CA 1
ATOM 977 C C . VAL A 1 119 ? -4.184 -8.624 11.443 1.00 90.50 119 VAL A C 1
ATOM 979 O O . VAL A 1 119 ? -3.950 -9.832 11.388 1.00 90.50 119 VAL A O 1
ATOM 982 N N . THR A 1 120 ? -3.803 -7.859 12.457 1.00 91.69 120 THR A N 1
ATOM 983 C CA . THR A 1 120 ? -3.137 -8.368 13.654 1.00 91.69 120 THR A CA 1
ATOM 984 C C . THR A 1 120 ? -3.883 -7.914 14.895 1.00 91.69 120 THR A C 1
ATOM 986 O O . THR A 1 120 ? -4.577 -6.894 14.899 1.00 91.69 120 THR A O 1
ATOM 989 N N . THR A 1 121 ? -3.753 -8.693 15.963 1.00 92.75 121 THR A N 1
ATOM 990 C CA . THR A 1 121 ? -4.374 -8.397 17.252 1.00 92.75 121 THR A CA 1
ATOM 991 C C . THR A 1 121 ? -3.331 -8.464 18.351 1.00 92.75 121 THR A C 1
ATOM 993 O O . THR A 1 121 ? -2.639 -9.473 18.483 1.00 92.75 121 THR A O 1
ATOM 996 N N . GLU A 1 122 ? -3.251 -7.425 19.169 1.00 91.75 122 GLU A N 1
ATOM 997 C CA . GLU A 1 122 ? -2.342 -7.357 20.308 1.00 91.75 122 GLU A CA 1
ATOM 998 C C . GLU A 1 122 ? -3.024 -6.605 21.451 1.00 91.75 122 GLU A C 1
ATOM 1000 O O . GLU A 1 122 ? -3.545 -5.517 21.244 1.00 91.75 122 GLU A O 1
ATOM 1005 N N . ASN A 1 123 ? -3.044 -7.169 22.663 1.00 90.44 123 ASN A N 1
ATOM 1006 C CA . ASN A 1 123 ? -3.555 -6.493 23.866 1.00 90.44 123 ASN A CA 1
ATOM 1007 C C . ASN A 1 123 ? -4.937 -5.823 23.684 1.00 90.44 123 ASN A C 1
ATOM 1009 O O . ASN A 1 123 ? -5.117 -4.665 24.042 1.00 90.44 123 ASN A O 1
ATOM 1013 N N . LYS A 1 124 ? -5.917 -6.543 23.112 1.00 91.06 124 LYS A N 1
ATOM 1014 C CA . LYS A 1 124 ? -7.266 -6.023 22.770 1.00 91.06 124 LYS A CA 1
ATOM 1015 C C . LYS A 1 124 ? -7.283 -4.870 21.756 1.00 91.06 124 LYS A C 1
ATOM 1017 O O . LYS A 1 124 ? -8.312 -4.221 21.580 1.00 91.06 124 LYS A O 1
ATOM 1022 N N . THR A 1 125 ? -6.173 -4.640 21.072 1.00 93.44 125 THR A N 1
ATOM 1023 C CA . THR A 1 125 ? -6.069 -3.738 19.931 1.00 93.44 125 THR A CA 1
ATOM 1024 C C . THR A 1 125 ? -6.078 -4.556 18.652 1.00 93.44 125 THR A C 1
ATOM 1026 O O . THR A 1 125 ? -5.300 -5.496 18.505 1.00 93.44 125 THR A O 1
ATOM 1029 N N . VAL A 1 126 ? -6.960 -4.202 17.723 1.00 94.19 126 VAL A N 1
ATOM 1030 C CA . VAL A 1 126 ? -7.042 -4.812 16.392 1.00 94.19 126 VAL A CA 1
ATOM 1031 C C . VAL A 1 126 ? -6.486 -3.826 15.386 1.00 94.19 126 VAL A C 1
ATOM 1033 O O . VAL A 1 126 ? -7.026 -2.728 15.263 1.00 94.19 126 VAL A O 1
ATOM 1036 N N . PHE A 1 127 ? -5.432 -4.201 14.669 1.00 92.19 127 PHE A N 1
ATOM 1037 C CA . PHE A 1 127 ? -4.851 -3.385 13.614 1.00 92.19 127 PHE A CA 1
ATOM 1038 C C . PHE A 1 127 ? -5.368 -3.818 12.243 1.00 92.19 127 PHE A C 1
ATOM 1040 O O . PHE A 1 127 ? -5.400 -4.998 11.906 1.00 92.19 127 PHE A O 1
ATOM 1047 N N . LEU A 1 128 ? -5.769 -2.838 11.443 1.00 91.25 128 LEU A N 1
ATOM 1048 C CA . LEU A 1 128 ? -6.561 -2.987 10.230 1.00 91.25 128 LEU A CA 1
ATOM 1049 C C . LEU A 1 128 ? -5.886 -2.190 9.097 1.00 91.25 128 LEU A C 1
ATOM 1051 O O . LEU A 1 128 ? -6.248 -1.032 8.855 1.00 91.25 128 LEU A O 1
ATOM 1055 N N . PRO A 1 129 ? -4.863 -2.755 8.426 1.00 88.94 129 PRO A N 1
ATOM 1056 C CA . PRO A 1 129 ? -4.245 -2.131 7.258 1.00 88.94 129 PRO A CA 1
ATOM 1057 C C . PRO A 1 129 ? -5.216 -2.055 6.081 1.00 88.94 129 PRO A C 1
ATOM 1059 O O . PRO A 1 129 ? -5.992 -2.981 5.851 1.00 88.94 129 PRO A O 1
ATOM 1062 N N . VAL A 1 130 ? -5.169 -0.970 5.309 1.00 83.62 130 VAL A N 1
ATOM 1063 C CA . VAL A 1 130 ? -5.993 -0.824 4.103 1.00 83.62 130 VAL A CA 1
ATOM 1064 C C . VAL A 1 130 ? -5.369 -1.571 2.915 1.00 83.62 130 VAL A C 1
ATOM 1066 O O . VAL A 1 130 ? -4.206 -1.362 2.575 1.00 83.62 130 VAL A O 1
ATOM 1069 N N . ASP A 1 131 ? -6.174 -2.394 2.241 1.00 79.00 131 ASP A N 1
ATOM 1070 C CA . ASP A 1 131 ? -5.901 -3.006 0.943 1.00 79.00 131 ASP A CA 1
ATOM 1071 C C . ASP A 1 131 ? -6.311 -2.063 -0.196 1.00 79.00 131 ASP A C 1
ATOM 1073 O O . ASP A 1 131 ? -7.491 -1.901 -0.527 1.00 79.00 131 ASP A O 1
ATOM 1077 N N . PHE A 1 132 ? -5.322 -1.466 -0.853 1.00 68.56 132 PHE A N 1
ATOM 1078 C CA . PHE A 1 132 ? -5.561 -0.596 -2.003 1.00 68.56 132 PHE A CA 1
ATOM 1079 C C . PHE A 1 132 ? -6.158 -1.304 -3.213 1.00 68.56 132 PHE A C 1
ATOM 1081 O O . PHE A 1 132 ? -6.838 -0.659 -4.010 1.00 68.56 132 PHE A O 1
ATOM 1088 N N . VAL A 1 133 ? -5.979 -2.618 -3.336 1.00 66.38 133 VAL A N 1
ATOM 1089 C CA . VAL A 1 133 ? -6.616 -3.382 -4.415 1.00 66.38 133 VAL A CA 1
ATOM 1090 C C . VAL A 1 133 ? -8.132 -3.327 -4.258 1.00 66.38 133 VAL A C 1
ATOM 1092 O O . VAL A 1 133 ? -8.854 -3.107 -5.229 1.00 66.38 133 VAL A O 1
ATOM 1095 N N . LYS A 1 134 ? -8.616 -3.409 -3.013 1.00 71.50 134 LYS A N 1
ATOM 1096 C CA . LYS A 1 134 ? -10.044 -3.317 -2.676 1.00 71.50 134 LYS A CA 1
ATOM 1097 C C . LYS A 1 134 ? -10.607 -1.901 -2.789 1.00 71.50 134 LYS A C 1
ATOM 1099 O O . LYS A 1 134 ? -11.824 -1.743 -2.906 1.00 71.50 134 LYS A O 1
ATOM 1104 N N . ILE A 1 135 ? -9.748 -0.876 -2.774 1.00 67.88 135 ILE A N 1
ATOM 1105 C CA . ILE A 1 135 ? -10.148 0.503 -3.092 1.00 67.88 135 ILE A CA 1
ATOM 1106 C C . ILE A 1 135 ? -10.503 0.627 -4.584 1.00 67.88 135 ILE A C 1
ATOM 1108 O O . ILE A 1 135 ? -11.402 1.392 -4.936 1.00 67.88 135 ILE A O 1
ATOM 1112 N N . GLY A 1 136 ? -9.863 -0.158 -5.453 1.00 58.78 136 GLY A N 1
ATOM 1113 C CA . GLY A 1 136 ? -10.111 -0.148 -6.892 1.00 58.78 136 GLY A CA 1
ATOM 1114 C C . GLY A 1 136 ? -9.560 1.100 -7.591 1.00 58.78 136 GLY A C 1
ATOM 1115 O O . GLY A 1 136 ? -8.609 1.735 -7.132 1.00 58.78 136 GLY A O 1
ATOM 1116 N N . GLU A 1 137 ? -10.140 1.452 -8.744 1.00 59.28 137 GLU A N 1
ATOM 1117 C CA . GLU A 1 137 ? -9.742 2.659 -9.477 1.00 59.28 137 GLU A CA 1
ATOM 1118 C C . GLU A 1 137 ? -10.116 3.914 -8.685 1.00 59.28 137 GLU A C 1
ATOM 1120 O O . GLU A 1 137 ? -11.291 4.234 -8.495 1.00 59.28 137 GLU A O 1
ATOM 1125 N N . THR A 1 138 ? -9.098 4.653 -8.251 1.00 62.16 138 THR A N 1
ATOM 1126 C CA . THR A 1 138 ? -9.281 5.954 -7.614 1.00 62.16 138 THR A CA 1
ATOM 1127 C C . THR A 1 138 ? -9.218 7.065 -8.655 1.00 62.16 138 THR A C 1
ATOM 1129 O O . THR A 1 138 ? -8.391 7.080 -9.565 1.00 62.16 138 THR A O 1
ATOM 1132 N N . THR A 1 139 ? -10.112 8.037 -8.525 1.00 64.75 139 THR A N 1
ATOM 1133 C CA . THR A 1 139 ? -9.989 9.317 -9.226 1.00 64.75 139 THR A CA 1
ATOM 1134 C C . THR A 1 139 ? -8.816 10.114 -8.652 1.00 64.75 139 THR A C 1
ATOM 1136 O O . THR A 1 139 ? -8.464 9.968 -7.481 1.00 64.75 139 THR A O 1
ATOM 1139 N N . SER A 1 140 ? -8.257 11.051 -9.422 1.00 65.25 140 SER A N 1
ATOM 1140 C CA . SER A 1 140 ? -7.179 11.926 -8.930 1.00 65.25 140 SER A CA 1
ATOM 1141 C C . SER A 1 140 ? -7.570 12.723 -7.676 1.00 65.25 140 SER A C 1
ATOM 1143 O O . SER A 1 140 ? -6.726 13.002 -6.828 1.00 65.25 140 SER A O 1
ATOM 1145 N N . LEU A 1 141 ? -8.858 13.062 -7.526 1.00 69.12 141 LEU A N 1
ATOM 1146 C CA . LEU A 1 141 ? -9.388 13.693 -6.315 1.00 69.12 141 LEU A CA 1
ATOM 1147 C C . LEU A 1 141 ? -9.313 12.748 -5.108 1.00 69.12 141 LEU A C 1
ATOM 1149 O O . LEU A 1 141 ? -8.976 13.183 -4.010 1.00 69.12 141 LEU A O 1
ATOM 1153 N N . GLN A 1 142 ? -9.619 11.464 -5.302 1.00 71.50 142 GLN A N 1
ATOM 1154 C CA . GLN A 1 142 ? -9.535 10.467 -4.241 1.00 71.50 142 GLN A CA 1
ATOM 1155 C C . GLN A 1 142 ? -8.086 10.229 -3.812 1.00 71.50 142 GLN A C 1
ATOM 1157 O O . GLN A 1 142 ? -7.793 10.311 -2.623 1.00 71.50 142 GLN A O 1
ATOM 1162 N N . GLU A 1 143 ? -7.165 10.057 -4.761 1.00 71.06 143 GLU A N 1
ATOM 1163 C CA . GLU A 1 143 ? -5.731 9.961 -4.460 1.00 71.06 143 GLU A CA 1
ATOM 1164 C C . GLU A 1 143 ? -5.222 11.182 -3.682 1.00 71.06 143 GLU A C 1
ATOM 1166 O O . GLU A 1 143 ? -4.470 11.038 -2.719 1.00 71.06 143 GLU A O 1
ATOM 1171 N N . MET A 1 144 ? -5.644 12.390 -4.074 1.00 72.25 144 MET A N 1
ATOM 1172 C CA . MET A 1 144 ? -5.266 13.623 -3.382 1.00 72.25 144 MET A CA 1
ATOM 1173 C C . MET A 1 144 ? -5.743 13.622 -1.930 1.00 72.25 144 MET A C 1
ATOM 1175 O O . MET A 1 144 ? -4.962 13.949 -1.042 1.00 72.25 144 MET A O 1
ATOM 1179 N N . LYS A 1 145 ? -6.992 13.227 -1.664 1.00 73.69 145 LYS A N 1
ATOM 1180 C CA . LYS A 1 145 ? -7.512 13.200 -0.293 1.00 73.69 145 LYS A CA 1
ATOM 1181 C C . LYS A 1 145 ? -6.851 12.115 0.571 1.00 73.69 145 LYS A C 1
ATOM 1183 O O . LYS A 1 145 ? -6.626 12.359 1.751 1.00 73.69 145 LYS A O 1
ATOM 1188 N N . ILE A 1 146 ? -6.502 10.953 0.009 1.00 75.94 146 ILE A N 1
ATOM 1189 C CA . ILE A 1 146 ? -5.738 9.915 0.733 1.00 75.94 146 ILE A CA 1
ATOM 1190 C C . ILE A 1 146 ? -4.352 10.446 1.113 1.00 75.94 146 ILE A C 1
ATOM 1192 O O . ILE A 1 146 ? -3.917 10.271 2.249 1.00 75.94 146 ILE A O 1
ATOM 1196 N N . LYS A 1 147 ? -3.689 11.167 0.201 1.00 74.88 147 LYS A N 1
ATOM 1197 C CA . LYS A 1 147 ? -2.430 11.862 0.509 1.00 74.88 147 LYS A CA 1
ATOM 1198 C C . LYS A 1 147 ? -2.619 12.896 1.615 1.00 74.88 147 LYS A C 1
ATOM 1200 O O . LYS A 1 147 ? -1.851 12.905 2.562 1.00 74.88 147 LYS A O 1
ATOM 1205 N N . THR A 1 148 ? -3.681 13.705 1.554 1.00 75.56 148 THR A N 1
ATOM 1206 C CA . THR A 1 148 ? -4.014 14.670 2.617 1.00 75.56 148 THR A CA 1
ATOM 1207 C C . THR A 1 148 ? -4.204 13.992 3.975 1.00 75.56 148 THR A C 1
ATOM 1209 O O . THR A 1 148 ? -3.702 14.505 4.968 1.00 75.56 148 THR A O 1
ATOM 1212 N N . LEU A 1 149 ? -4.887 12.845 4.037 1.00 77.81 149 LEU A N 1
ATOM 1213 C CA . LEU A 1 149 ? -5.022 12.074 5.275 1.00 77.81 149 LEU A CA 1
ATOM 1214 C C . LEU A 1 149 ? -3.651 11.663 5.813 1.00 77.81 149 LEU A C 1
ATOM 1216 O O . LEU A 1 149 ? -3.334 11.967 6.956 1.00 77.81 149 LEU A O 1
ATOM 1220 N N . ILE A 1 150 ? -2.836 11.004 4.990 1.00 78.44 150 ILE A N 1
ATOM 1221 C CA . ILE A 1 150 ? -1.522 10.493 5.400 1.00 78.44 150 ILE A CA 1
ATOM 1222 C C . ILE A 1 150 ? -0.592 11.627 5.841 1.00 78.44 150 ILE A C 1
ATOM 1224 O O . ILE A 1 150 ? 0.069 11.518 6.870 1.00 78.44 150 ILE A O 1
ATOM 1228 N N . ASP A 1 151 ? -0.539 12.709 5.071 1.00 76.38 151 ASP A N 1
ATOM 1229 C CA . ASP A 1 151 ? 0.449 13.764 5.271 1.00 76.38 151 ASP A CA 1
ATOM 1230 C C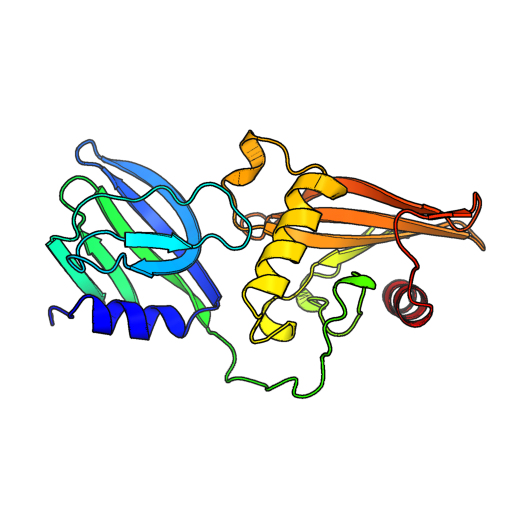 . ASP A 1 151 ? 0.013 14.763 6.354 1.00 76.38 151 ASP A C 1
ATOM 1232 O O . ASP A 1 151 ? 0.829 15.138 7.193 1.00 76.38 151 ASP A O 1
ATOM 1236 N N . ASN A 1 152 ? -1.269 15.154 6.392 1.00 75.12 152 ASN A N 1
ATOM 1237 C CA . ASN A 1 152 ? -1.740 16.225 7.281 1.00 75.12 152 ASN A CA 1
ATOM 1238 C C . ASN A 1 152 ? -2.439 15.725 8.547 1.00 75.12 152 ASN A C 1
ATOM 1240 O O . ASN A 1 152 ? -2.344 16.384 9.575 1.00 75.12 152 ASN A O 1
ATOM 1244 N N . ILE A 1 153 ? -3.195 14.625 8.469 1.00 76.31 153 ILE A N 1
ATOM 1245 C CA . ILE A 1 153 ? -3.999 14.138 9.605 1.00 76.31 153 ILE A CA 1
ATOM 1246 C C . ILE A 1 153 ? -3.219 13.095 10.389 1.00 76.31 153 ILE A C 1
ATOM 1248 O O . ILE A 1 153 ? -3.196 13.133 11.611 1.00 76.31 153 ILE A O 1
ATOM 1252 N N . LEU A 1 154 ? -2.577 12.167 9.685 1.00 77.00 154 LEU A N 1
ATOM 1253 C CA . LEU A 1 154 ? -1.806 11.104 10.310 1.00 77.00 154 LEU A CA 1
ATOM 1254 C C . LEU A 1 154 ? -0.381 11.540 10.638 1.00 77.00 154 LEU A C 1
ATOM 1256 O O . LEU A 1 154 ? 0.355 10.728 11.162 1.00 77.00 154 LEU A O 1
ATOM 1260 N N . GLU A 1 155 ? 0.019 12.782 10.356 1.00 74.56 155 GLU A N 1
ATOM 1261 C CA . GLU A 1 155 ? 1.370 13.295 10.621 1.00 74.56 155 GLU A CA 1
ATOM 1262 C C . GLU A 1 155 ? 2.477 12.449 9.961 1.00 74.56 155 GLU A C 1
ATOM 1264 O O . GLU A 1 155 ? 3.421 11.975 10.605 1.00 74.56 155 GLU A O 1
ATOM 1269 N N . GLY A 1 156 ? 2.376 12.214 8.649 1.00 58.78 156 GLY A N 1
ATOM 1270 C CA . GLY A 1 156 ? 3.468 11.614 7.884 1.00 58.78 156 GLY A CA 1
ATOM 1271 C C . GLY A 1 156 ? 4.754 12.438 8.058 1.00 58.78 156 GLY A C 1
ATOM 1272 O O . GLY A 1 156 ? 4.829 13.573 7.605 1.00 58.78 156 GLY A O 1
ATOM 1273 N N . ALA A 1 157 ? 5.769 11.920 8.755 1.00 57.94 157 ALA A N 1
ATOM 1274 C CA . ALA A 1 157 ? 7.004 12.671 9.033 1.00 57.94 157 ALA A CA 1
ATOM 1275 C C . ALA A 1 157 ? 7.956 12.712 7.822 1.00 57.94 157 ALA A C 1
ATOM 1277 O O . ALA A 1 157 ? 7.987 11.754 7.057 1.00 57.94 157 ALA A O 1
ATOM 1278 N N . ALA A 1 158 ? 8.768 13.777 7.681 1.00 54.94 158 ALA A N 1
ATOM 1279 C CA . ALA A 1 158 ? 9.608 14.110 6.504 1.00 54.94 158 ALA A CA 1
ATOM 1280 C C . ALA A 1 158 ? 10.485 12.954 5.967 1.00 54.94 158 ALA A C 1
ATOM 1282 O O . ALA A 1 158 ? 10.622 12.771 4.758 1.00 54.94 158 ALA A O 1
ATOM 1283 N N . GLU A 1 159 ? 11.025 12.128 6.858 1.00 53.97 159 GLU A N 1
ATOM 1284 C CA . GLU A 1 159 ? 11.859 10.970 6.505 1.00 53.97 159 GLU A CA 1
ATOM 1285 C C . GLU A 1 159 ? 11.026 9.749 6.070 1.00 53.97 159 GLU A C 1
ATOM 1287 O O . GLU A 1 159 ? 11.462 8.942 5.252 1.00 53.97 159 GLU A O 1
ATOM 1292 N N . LYS A 1 160 ? 9.780 9.653 6.548 1.00 52.78 160 LYS A N 1
ATOM 1293 C CA . LYS A 1 160 ? 8.822 8.570 6.263 1.00 52.78 160 LYS A CA 1
ATOM 1294 C C . LYS A 1 160 ? 8.142 8.720 4.900 1.00 52.78 160 LYS A C 1
ATOM 1296 O O . LYS A 1 160 ? 7.486 7.787 4.443 1.00 52.78 160 LYS A O 1
ATOM 1301 N N . TYR A 1 161 ? 8.313 9.857 4.220 1.00 55.44 161 TYR A N 1
ATOM 1302 C CA . TYR A 1 161 ? 7.724 10.097 2.900 1.00 55.44 161 TYR A CA 1
ATOM 1303 C C . TYR A 1 161 ? 8.381 9.300 1.760 1.00 55.44 161 TYR A C 1
ATOM 1305 O O . TYR A 1 161 ? 7.928 9.405 0.623 1.00 55.44 161 TYR A O 1
ATOM 1313 N N . GLN A 1 162 ? 9.421 8.505 2.034 1.00 61.34 162 GLN A N 1
ATOM 1314 C CA . GLN A 1 162 ? 10.143 7.750 1.005 1.00 61.34 162 GLN A CA 1
ATOM 1315 C C . GLN A 1 162 ? 9.652 6.306 0.811 1.00 61.34 162 GLN A C 1
ATOM 1317 O O . GLN A 1 162 ? 10.039 5.691 -0.180 1.00 61.34 162 GLN A O 1
ATOM 1322 N N . CYS A 1 163 ? 8.809 5.770 1.696 1.00 69.75 163 CYS A N 1
ATOM 1323 C CA . CYS A 1 163 ? 8.314 4.390 1.605 1.00 69.75 163 CYS A CA 1
ATOM 1324 C C . CYS A 1 163 ? 6.925 4.296 0.946 1.00 69.75 163 CYS A C 1
ATOM 1326 O O . CYS A 1 163 ? 6.151 5.261 0.944 1.00 69.75 163 CYS A O 1
ATOM 1328 N N . CYS A 1 164 ? 6.594 3.130 0.388 1.00 75.50 164 CYS A N 1
ATOM 1329 C CA . CYS A 1 164 ? 5.221 2.800 -0.001 1.00 75.50 164 CYS A CA 1
ATOM 1330 C C . CYS A 1 164 ? 4.347 2.664 1.250 1.00 75.50 164 CYS A C 1
ATOM 1332 O O . CYS A 1 164 ? 4.589 1.801 2.095 1.00 75.50 164 CYS A O 1
ATOM 1334 N N . ARG A 1 165 ? 3.320 3.512 1.366 1.00 78.00 165 ARG A N 1
ATOM 1335 C CA . ARG A 1 165 ? 2.561 3.657 2.609 1.00 78.00 165 ARG A CA 1
ATOM 1336 C C . ARG A 1 165 ? 1.060 3.749 2.389 1.00 78.00 165 ARG A C 1
ATOM 1338 O O . ARG A 1 165 ? 0.591 4.313 1.399 1.00 78.00 165 ARG A O 1
ATOM 1345 N N . VAL A 1 166 ? 0.323 3.189 3.341 1.00 80.06 166 VAL A N 1
ATOM 1346 C CA . VAL A 1 166 ? -1.142 3.116 3.342 1.00 80.06 166 VAL A CA 1
ATOM 1347 C C . VAL A 1 166 ? -1.691 3.672 4.648 1.00 80.06 166 VAL A C 1
ATOM 1349 O O . VAL A 1 166 ? -1.003 3.597 5.668 1.00 80.06 166 VAL A O 1
ATOM 1352 N N . PRO A 1 167 ? -2.920 4.207 4.666 1.00 83.12 167 PRO A N 1
ATOM 1353 C CA . PRO A 1 167 ? -3.624 4.388 5.920 1.00 83.12 167 PRO A CA 1
ATOM 1354 C C . PRO A 1 167 ? -3.857 3.014 6.552 1.00 83.12 167 PRO A C 1
ATOM 1356 O O . PRO A 1 167 ? -4.177 2.042 5.867 1.00 83.12 167 PRO A O 1
ATOM 1359 N N . ALA A 1 168 ? -3.725 2.935 7.859 1.00 88.38 168 ALA A N 1
ATOM 1360 C CA . ALA A 1 168 ? -4.194 1.816 8.647 1.00 88.38 168 ALA A CA 1
ATOM 1361 C C . ALA A 1 168 ? -4.931 2.350 9.864 1.00 88.38 168 ALA A C 1
ATOM 1363 O O . ALA A 1 168 ? -4.747 3.497 10.272 1.00 88.38 168 ALA A O 1
ATOM 1364 N N . PHE A 1 169 ? -5.768 1.509 10.446 1.00 89.81 169 PHE A N 1
ATOM 1365 C CA . PHE A 1 169 ? -6.526 1.861 11.633 1.00 89.81 169 PHE A CA 1
ATOM 1366 C C . PHE A 1 169 ? -6.225 0.859 12.725 1.00 89.81 169 PHE A C 1
ATOM 1368 O O . PHE A 1 169 ? -5.985 -0.308 12.436 1.00 89.81 169 PHE A O 1
ATOM 1375 N N . SER A 1 170 ? -6.254 1.293 13.975 1.00 92.12 170 SER A N 1
ATOM 1376 C CA . SER A 1 170 ? -6.388 0.358 15.077 1.00 92.12 170 SER A CA 1
ATOM 1377 C C . SER A 1 170 ? -7.595 0.700 15.917 1.00 92.12 170 SER A C 1
ATOM 1379 O O . SER A 1 170 ? -7.927 1.874 16.086 1.00 92.12 170 SER A O 1
ATOM 1381 N N . VAL A 1 171 ? -8.258 -0.337 16.414 1.00 92.56 171 VAL A N 1
ATOM 1382 C CA . VAL A 1 171 ? -9.342 -0.200 17.380 1.00 92.56 171 VAL A CA 1
ATOM 1383 C C . VAL A 1 171 ? -8.899 -0.867 18.667 1.00 92.56 171 VAL A C 1
ATOM 1385 O O . VAL A 1 171 ? -8.683 -2.077 18.694 1.00 92.56 171 VAL A O 1
ATOM 1388 N N . GLU A 1 172 ? -8.722 -0.063 19.705 1.00 93.88 172 GLU A N 1
ATOM 1389 C CA . GLU A 1 172 ? -8.411 -0.513 21.059 1.00 93.88 172 GLU A CA 1
ATOM 1390 C C . GLU A 1 172 ? -9.713 -0.610 21.850 1.00 93.88 172 GLU A C 1
ATOM 1392 O O . GLU A 1 172 ? -10.482 0.352 21.887 1.00 93.88 172 GLU A O 1
ATOM 1397 N N . PHE A 1 173 ? -9.967 -1.765 22.464 1.00 92.12 173 PHE A N 1
ATOM 1398 C CA . PHE A 1 173 ? -11.173 -2.008 23.255 1.00 92.12 173 PHE A CA 1
ATOM 1399 C C . PHE A 1 173 ? -10.868 -2.001 24.759 1.00 92.12 173 PHE A C 1
ATOM 1401 O O . PHE A 1 173 ? -10.133 -2.853 25.268 1.00 92.12 173 PHE A O 1
ATOM 1408 N N . GLU A 1 174 ? -11.507 -1.081 25.481 1.00 89.38 174 GLU A N 1
ATOM 1409 C CA . GLU A 1 174 ? -11.394 -0.894 26.930 1.00 89.38 174 GLU A CA 1
ATOM 1410 C C . GLU A 1 174 ? -12.781 -0.996 27.584 1.00 89.38 174 GLU A C 1
ATOM 1412 O O . GLU A 1 174 ? -13.529 -0.021 27.628 1.00 89.38 174 GLU A O 1
ATOM 1417 N N . GLU A 1 175 ? -13.119 -2.169 28.130 1.00 86.19 175 GLU A N 1
ATOM 1418 C CA . GLU A 1 175 ? -14.431 -2.426 28.757 1.00 86.19 175 GLU A CA 1
ATOM 1419 C C . GLU A 1 175 ? -15.596 -2.125 27.788 1.00 86.19 175 GLU A C 1
ATOM 1421 O O . GLU A 1 175 ? -15.697 -2.776 26.746 1.00 86.19 175 GLU A O 1
ATOM 1426 N N . ASP A 1 176 ? -16.445 -1.146 28.118 1.00 85.19 176 ASP A N 1
ATOM 1427 C CA . ASP A 1 176 ? -17.565 -0.666 27.297 1.00 85.19 176 ASP A CA 1
ATOM 1428 C C . ASP A 1 176 ? -17.162 0.459 26.320 1.00 85.19 176 ASP A C 1
ATOM 1430 O O . ASP A 1 176 ? -18.007 1.015 25.618 1.00 85.19 176 ASP A O 1
ATOM 1434 N N . ASN A 1 177 ? -15.877 0.816 26.278 1.00 89.62 177 ASN A N 1
ATOM 1435 C CA . ASN A 1 177 ? -15.333 1.895 25.461 1.00 89.62 177 ASN A CA 1
ATOM 1436 C C . ASN A 1 177 ? -14.379 1.378 24.384 1.00 89.62 177 ASN A C 1
ATOM 1438 O O . ASN A 1 177 ? -13.852 0.264 24.446 1.00 89.62 177 ASN A O 1
ATOM 1442 N N . TYR A 1 178 ? -14.130 2.224 23.390 1.00 89.56 178 TYR A N 1
ATOM 1443 C CA . TYR A 1 178 ? -13.134 1.972 22.367 1.00 89.56 178 TYR A CA 1
ATOM 1444 C C . TYR A 1 178 ? -12.473 3.264 21.888 1.00 89.56 178 TYR A C 1
ATOM 1446 O O . TYR A 1 178 ? -13.072 4.344 21.878 1.00 89.56 178 TYR A O 1
ATOM 1454 N N . LYS A 1 179 ? -11.230 3.126 21.435 1.00 91.62 179 LYS A N 1
ATOM 1455 C CA . LYS A 1 179 ? -10.473 4.181 20.762 1.00 91.62 179 LYS A CA 1
ATOM 1456 C C . LYS A 1 179 ? -10.160 3.743 19.350 1.00 91.62 179 LYS A C 1
ATOM 1458 O O . LYS A 1 179 ? -9.799 2.590 19.123 1.00 91.62 179 LYS A O 1
ATOM 1463 N N . ILE A 1 180 ? -10.276 4.667 18.406 1.00 89.62 180 ILE A N 1
ATOM 1464 C CA . ILE A 1 180 ? -9.837 4.449 17.033 1.00 89.62 180 ILE A CA 1
ATOM 1465 C C . ILE A 1 180 ? -8.636 5.334 16.785 1.00 89.62 180 ILE A C 1
ATOM 1467 O O . ILE A 1 180 ? -8.718 6.561 16.874 1.00 89.62 180 ILE A O 1
ATOM 1471 N N . ASN A 1 181 ? -7.536 4.694 16.427 1.00 89.44 181 ASN A N 1
ATOM 1472 C CA . ASN A 1 181 ? -6.318 5.363 16.028 1.00 89.44 181 ASN A CA 1
ATOM 1473 C C . ASN A 1 181 ? -6.110 5.194 14.525 1.00 89.44 181 ASN A C 1
ATOM 1475 O O . ASN A 1 181 ? -6.387 4.137 13.958 1.00 89.44 181 ASN A O 1
ATOM 1479 N N . GLY A 1 182 ? -5.617 6.243 13.884 1.00 88.50 182 GLY A N 1
ATOM 1480 C CA . GLY A 1 182 ? -5.125 6.221 12.519 1.00 88.50 182 GLY A CA 1
ATOM 1481 C C . GLY A 1 182 ? -3.616 6.073 12.511 1.00 88.50 182 GLY A C 1
ATOM 1482 O O . GLY A 1 182 ? -2.927 6.631 13.361 1.00 88.50 182 GLY A O 1
ATOM 1483 N N . HIS A 1 183 ? -3.115 5.353 11.520 1.00 87.94 183 HIS A N 1
ATOM 1484 C CA . HIS A 1 183 ? -1.705 5.039 11.374 1.00 87.94 183 HIS A CA 1
ATOM 1485 C C . HIS A 1 183 ? -1.283 5.150 9.920 1.00 87.94 183 HIS A C 1
ATOM 1487 O O . HIS A 1 183 ? -2.057 4.873 9.003 1.00 87.94 183 HIS A O 1
ATOM 1493 N N . VAL A 1 184 ? -0.020 5.476 9.704 1.00 85.88 184 VAL A N 1
ATOM 1494 C CA . VAL A 1 184 ? 0.669 5.259 8.438 1.00 85.88 184 VAL A CA 1
ATOM 1495 C C . VAL A 1 184 ? 1.333 3.892 8.515 1.00 85.88 184 VAL A C 1
ATOM 1497 O O . VAL A 1 184 ? 2.240 3.685 9.315 1.00 85.88 184 VAL A O 1
ATOM 1500 N N . TYR A 1 185 ? 0.886 2.960 7.683 1.00 85.62 185 TYR A N 1
ATOM 1501 C CA . TYR A 1 185 ? 1.434 1.611 7.600 1.00 85.62 185 TYR A CA 1
ATOM 1502 C C . TYR A 1 185 ? 2.413 1.506 6.435 1.00 85.62 185 TYR A C 1
ATOM 1504 O O . TYR A 1 185 ? 2.077 1.833 5.292 1.00 85.62 185 TYR A O 1
ATOM 1512 N N . ASN A 1 186 ? 3.631 1.071 6.737 1.00 82.81 186 ASN A N 1
ATOM 1513 C CA . ASN A 1 186 ? 4.679 0.832 5.761 1.00 82.81 186 ASN A CA 1
ATOM 1514 C C . ASN A 1 186 ? 4.496 -0.558 5.145 1.00 82.81 186 ASN A C 1
ATOM 1516 O O . ASN A 1 186 ? 4.650 -1.574 5.818 1.00 82.81 186 ASN A O 1
ATOM 1520 N N . ILE A 1 187 ? 4.194 -0.609 3.848 1.00 77.56 187 ILE A N 1
ATOM 1521 C CA . ILE A 1 187 ? 3.972 -1.878 3.137 1.00 77.56 187 ILE A CA 1
ATOM 1522 C C . ILE A 1 187 ? 5.283 -2.666 2.997 1.00 77.56 187 ILE A C 1
ATOM 1524 O O . ILE A 1 187 ? 5.264 -3.886 2.860 1.00 77.56 187 ILE A O 1
ATOM 1528 N N . GLU A 1 188 ? 6.420 -1.971 3.022 1.00 76.19 188 GLU A N 1
ATOM 1529 C CA . GLU A 1 188 ? 7.738 -2.544 2.748 1.00 76.19 188 GLU A CA 1
ATOM 1530 C C . GLU A 1 188 ? 8.202 -3.477 3.869 1.00 76.19 188 GLU A C 1
ATOM 1532 O O . GLU A 1 188 ? 8.756 -4.540 3.598 1.00 76.19 188 GLU A O 1
ATOM 1537 N N . ASN A 1 189 ? 7.954 -3.096 5.125 1.00 78.44 189 ASN A N 1
ATOM 1538 C CA . ASN A 1 189 ? 8.393 -3.841 6.308 1.00 78.44 189 ASN A CA 1
ATOM 1539 C C . ASN A 1 189 ? 7.247 -4.234 7.259 1.00 78.44 189 ASN A C 1
ATOM 1541 O O . ASN A 1 189 ? 7.481 -4.957 8.223 1.00 78.44 189 ASN A O 1
ATOM 1545 N N . GLY A 1 190 ? 6.014 -3.805 6.980 1.00 79.38 190 GLY A N 1
ATOM 1546 C CA . GLY A 1 190 ? 4.837 -4.113 7.789 1.00 79.38 190 GLY A CA 1
ATOM 1547 C C . GLY A 1 190 ? 4.750 -3.343 9.108 1.00 79.38 190 GLY A C 1
ATOM 1548 O O . GLY A 1 190 ? 4.020 -3.769 10.000 1.00 79.38 190 GLY A O 1
ATOM 1549 N N . GLU A 1 191 ? 5.486 -2.241 9.255 1.00 84.69 191 GLU A N 1
ATOM 1550 C CA . GLU A 1 191 ? 5.512 -1.444 10.483 1.00 84.69 191 GLU A CA 1
ATOM 1551 C C . GLU A 1 191 ? 4.506 -0.284 10.457 1.00 84.69 191 GLU A C 1
ATOM 1553 O O . GLU A 1 191 ? 4.296 0.375 9.434 1.00 84.69 191 GLU A O 1
ATOM 1558 N N . TYR A 1 192 ? 3.926 0.020 11.622 1.00 85.56 192 TYR A N 1
ATOM 1559 C CA . TYR A 1 192 ? 3.159 1.246 11.848 1.00 85.56 192 TYR A CA 1
ATOM 1560 C C . TYR A 1 192 ? 4.122 2.379 12.175 1.00 85.56 192 TYR A C 1
ATOM 1562 O O . TYR A 1 192 ? 4.860 2.337 13.158 1.00 85.56 192 TYR A O 1
ATOM 1570 N N . LEU A 1 193 ? 4.135 3.403 11.333 1.00 80.81 193 LEU A N 1
ATOM 1571 C CA . LEU A 1 193 ? 5.107 4.478 11.432 1.00 80.81 193 LEU A CA 1
ATOM 1572 C C . LEU A 1 193 ? 4.671 5.575 12.402 1.00 80.81 193 LEU A C 1
ATOM 1574 O O . LEU A 1 193 ? 5.517 6.306 12.912 1.00 80.81 193 LEU A O 1
ATOM 1578 N N . ASN A 1 194 ? 3.377 5.757 12.621 1.00 83.88 194 ASN A N 1
ATOM 1579 C CA . ASN A 1 194 ? 2.824 6.751 13.533 1.00 83.88 194 ASN A CA 1
ATOM 1580 C C . ASN A 1 194 ? 1.420 6.340 13.973 1.00 83.88 194 ASN A C 1
ATOM 1582 O O . ASN A 1 194 ? 0.800 5.479 13.354 1.00 83.88 194 ASN A O 1
ATOM 1586 N N . THR A 1 195 ? 0.952 7.002 15.026 1.00 87.25 195 THR A N 1
ATOM 1587 C CA . THR A 1 195 ? -0.350 6.766 15.638 1.00 87.25 195 THR A CA 1
ATOM 1588 C C . THR A 1 195 ? -0.962 8.113 15.977 1.00 87.25 195 THR A C 1
ATOM 1590 O O . THR A 1 195 ? -0.362 8.892 16.717 1.00 87.25 195 THR A O 1
ATOM 1593 N N . VAL A 1 196 ? -2.160 8.375 15.469 1.00 87.56 196 VAL A N 1
ATOM 1594 C CA . VAL A 1 196 ? -2.950 9.566 15.789 1.00 87.56 196 VAL A CA 1
ATOM 1595 C C . VAL A 1 196 ? -4.305 9.117 16.312 1.00 87.56 196 VAL A C 1
ATOM 1597 O O . VAL A 1 196 ? -4.987 8.325 15.663 1.00 87.56 196 VAL A O 1
ATOM 1600 N N . LEU A 1 197 ? -4.711 9.624 17.476 1.00 88.69 197 LEU A N 1
ATOM 1601 C CA . LEU A 1 197 ? -6.043 9.363 18.016 1.00 88.69 197 LEU A CA 1
ATOM 1602 C C . LEU A 1 197 ? -7.085 10.060 17.137 1.00 88.69 197 LEU A C 1
ATOM 1604 O O . LEU A 1 197 ? -7.100 11.284 17.033 1.00 88.69 197 LEU A O 1
ATOM 1608 N N . LEU A 1 198 ? -7.961 9.282 16.504 1.00 84.81 198 LEU A N 1
ATOM 1609 C CA . LEU A 1 198 ? -9.006 9.804 15.622 1.00 84.81 198 LEU A CA 1
ATOM 1610 C C . LEU A 1 198 ? -10.362 9.894 16.325 1.00 84.81 198 LEU A C 1
ATOM 1612 O O . LEU A 1 198 ? -11.156 10.791 16.022 1.00 84.81 198 LEU A O 1
ATOM 1616 N N . TYR A 1 199 ? -10.625 8.964 17.245 1.00 86.12 199 TYR A N 1
ATOM 1617 C CA . TYR A 1 199 ? -11.867 8.893 18.003 1.00 86.12 199 TYR A CA 1
ATOM 1618 C C . TYR A 1 199 ? -11.661 8.230 19.368 1.00 86.12 199 TYR A C 1
ATOM 1620 O O . TYR A 1 199 ? -10.954 7.227 19.466 1.00 86.12 199 TYR A O 1
ATOM 1628 N N . ASP A 1 200 ? -12.328 8.751 20.396 1.00 89.81 200 ASP A N 1
ATOM 1629 C CA . ASP A 1 200 ? -12.404 8.151 21.732 1.00 89.81 200 ASP A CA 1
ATOM 1630 C C . ASP A 1 200 ? -13.862 8.163 22.213 1.00 89.81 200 ASP A C 1
ATOM 1632 O O . ASP A 1 200 ? -14.446 9.229 22.435 1.00 89.81 200 ASP A O 1
ATOM 1636 N N . SER A 1 201 ? -14.453 6.973 22.383 1.00 87.69 201 SER A N 1
ATOM 1637 C CA . SER A 1 201 ? -15.861 6.828 22.772 1.00 87.69 201 SER A CA 1
ATOM 1638 C C . SER A 1 201 ? -16.159 7.356 24.173 1.00 87.69 201 SER A C 1
ATOM 1640 O O . SER A 1 201 ? -17.306 7.678 24.473 1.00 87.69 201 SER A O 1
ATOM 1642 N N . LYS A 1 202 ? -15.145 7.435 25.042 1.00 86.88 202 LYS A N 1
ATOM 1643 C CA . LYS A 1 202 ? -15.296 7.851 26.438 1.00 86.88 202 LYS A CA 1
ATOM 1644 C C . LYS A 1 202 ? -15.34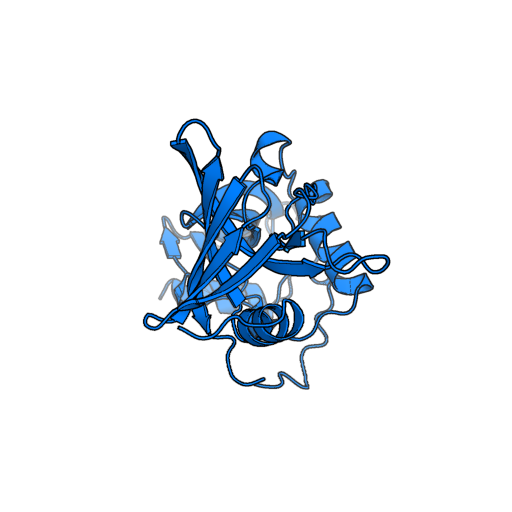4 9.368 26.584 1.00 86.88 202 LYS A C 1
ATOM 1646 O O . LYS A 1 202 ? -16.043 9.881 27.455 1.00 86.88 202 LYS A O 1
ATOM 1651 N N . THR A 1 203 ? -14.565 10.077 25.772 1.00 82.44 203 THR A N 1
ATOM 1652 C CA . THR A 1 203 ? -14.373 11.535 25.869 1.00 82.44 203 THR A CA 1
ATOM 1653 C C . THR A 1 203 ? -15.071 12.320 24.755 1.00 82.44 203 THR A C 1
ATOM 1655 O O . THR A 1 203 ? -15.111 13.546 24.815 1.00 82.44 203 THR A O 1
ATOM 1658 N N . ASP A 1 204 ? -15.649 11.625 23.771 1.00 69.88 204 ASP A N 1
ATOM 1659 C CA . ASP A 1 204 ? -16.300 12.175 22.574 1.00 69.88 204 ASP A CA 1
ATOM 1660 C C . ASP A 1 204 ? -15.381 13.047 21.695 1.00 69.88 204 ASP A C 1
ATOM 1662 O O . ASP A 1 204 ? -15.840 13.919 20.954 1.00 69.88 204 ASP A O 1
ATOM 1666 N N . ILE A 1 205 ? -14.065 12.800 21.739 1.00 69.50 205 ILE A N 1
ATOM 1667 C CA . ILE A 1 205 ? -13.111 13.396 20.794 1.00 69.50 205 ILE A CA 1
ATOM 1668 C C . ILE A 1 205 ? -13.407 12.842 19.395 1.00 69.50 205 ILE A C 1
ATOM 1670 O O . ILE A 1 205 ? -13.429 11.628 19.196 1.00 69.50 205 ILE A O 1
ATOM 1674 N N . LYS A 1 206 ? -13.625 13.733 18.419 1.00 67.25 206 LYS A N 1
ATOM 1675 C CA . LYS A 1 206 ? -13.988 13.385 17.035 1.00 67.25 206 LYS A CA 1
ATOM 1676 C C . LYS A 1 206 ? -13.140 14.158 16.029 1.00 67.25 206 LYS A C 1
ATOM 1678 O O . LYS A 1 206 ? -13.455 15.298 15.695 1.00 67.25 206 LYS A O 1
ATOM 1683 N N . HIS A 1 207 ? -12.107 13.516 15.491 1.00 64.38 207 HIS A N 1
ATOM 1684 C CA . HIS A 1 207 ? -11.484 13.953 14.235 1.00 64.38 207 HIS A CA 1
ATOM 1685 C C . HIS A 1 207 ? -12.177 13.326 13.014 1.00 64.38 207 HIS A C 1
ATOM 1687 O O . HIS A 1 207 ? -12.099 13.868 11.913 1.00 64.38 207 HIS A O 1
ATOM 1693 N N . ILE A 1 208 ? -12.909 12.227 13.227 1.00 64.56 208 ILE A N 1
ATOM 1694 C CA . ILE A 1 208 ? -13.771 11.540 12.256 1.00 64.56 208 ILE A CA 1
ATOM 1695 C C . ILE A 1 208 ? -15.029 10.993 12.958 1.00 64.56 208 ILE A C 1
ATOM 1697 O O . ILE A 1 208 ? -15.030 10.811 14.175 1.00 64.56 208 ILE A O 1
ATOM 1701 N N . ASN A 1 209 ? -16.086 10.692 12.196 1.00 61.97 209 ASN A N 1
ATOM 1702 C CA . ASN A 1 209 ? -17.239 9.932 12.693 1.00 61.97 209 ASN A CA 1
ATOM 1703 C C . ASN A 1 209 ? -17.035 8.443 12.375 1.00 61.97 209 ASN A C 1
ATOM 1705 O O . ASN A 1 209 ? -17.057 8.088 11.192 1.00 61.97 209 ASN A O 1
ATOM 1709 N N . PRO A 1 210 ? -16.848 7.566 13.375 1.00 59.59 210 PRO A N 1
ATOM 1710 C CA . PRO A 1 210 ? -16.740 6.144 13.105 1.00 59.59 210 PRO A CA 1
ATOM 1711 C C . PRO A 1 210 ? -18.072 5.588 12.608 1.00 59.59 210 PRO A C 1
ATOM 1713 O O . PRO A 1 210 ? -19.129 5.834 13.188 1.00 59.59 210 PRO A O 1
ATOM 1716 N N . TYR A 1 211 ? -18.022 4.815 11.526 1.00 64.81 211 TYR A N 1
ATOM 1717 C CA . TYR A 1 211 ? -19.161 4.005 11.112 1.00 64.81 211 TYR A CA 1
ATOM 1718 C C . TYR A 1 211 ? -19.353 2.879 12.135 1.00 64.81 211 TYR A C 1
ATOM 1720 O O . TYR A 1 211 ? -18.410 2.131 12.392 1.00 64.81 211 TYR A O 1
ATOM 1728 N N . ALA A 1 212 ? -20.558 2.736 12.697 1.00 62.06 212 ALA A N 1
ATOM 1729 C CA . ALA A 1 212 ? -20.866 1.709 13.704 1.00 62.06 212 ALA A CA 1
ATOM 1730 C C . ALA A 1 212 ? -20.509 0.281 13.234 1.00 62.06 212 ALA A C 1
ATOM 1732 O O . ALA A 1 212 ? -20.049 -0.550 14.012 1.00 62.06 212 ALA A O 1
ATOM 1733 N N . ASP A 1 213 ? -20.628 0.023 11.930 1.00 75.75 213 ASP A N 1
ATOM 1734 C CA . ASP A 1 213 ? -20.257 -1.253 11.313 1.00 75.75 213 ASP A CA 1
ATOM 1735 C C . ASP A 1 213 ? -18.754 -1.566 11.387 1.00 75.75 213 ASP A C 1
ATOM 1737 O O . ASP A 1 213 ? -18.367 -2.732 11.281 1.00 75.75 213 ASP A O 1
ATOM 1741 N N . PHE A 1 214 ? -17.891 -0.555 11.532 1.00 79.50 214 PHE A N 1
ATOM 1742 C CA . PHE A 1 214 ? -16.443 -0.749 11.560 1.00 79.50 214 PHE A CA 1
ATOM 1743 C C . PHE A 1 214 ? -15.943 -1.248 12.911 1.00 79.50 214 PHE A C 1
ATOM 1745 O O . PHE A 1 214 ? -15.063 -2.103 12.960 1.00 79.50 214 PHE A O 1
ATOM 1752 N N . THR A 1 215 ? -16.504 -0.747 14.010 1.00 83.94 215 THR A N 1
ATOM 1753 C CA . THR A 1 215 ? -16.113 -1.177 15.358 1.00 83.94 215 THR A CA 1
ATOM 1754 C C . THR A 1 215 ? -16.568 -2.604 15.626 1.00 83.94 215 THR A C 1
ATOM 1756 O O . THR A 1 215 ? -15.790 -3.391 16.153 1.00 83.94 215 THR A O 1
ATOM 1759 N N . GLU A 1 216 ? -17.772 -2.979 15.186 1.00 87.31 216 GLU A N 1
ATOM 1760 C CA . GLU A 1 216 ? -18.239 -4.371 15.251 1.00 87.31 216 GLU A CA 1
ATOM 1761 C C . GLU A 1 216 ? -17.396 -5.298 14.364 1.00 87.31 216 GLU A C 1
ATOM 1763 O O . GLU A 1 216 ? -17.032 -6.400 14.775 1.00 87.31 216 GLU A O 1
ATOM 1768 N N . PHE A 1 217 ? -17.001 -4.834 13.172 1.00 89.25 217 PHE A N 1
ATOM 1769 C CA . PHE A 1 217 ? -16.060 -5.565 12.325 1.00 89.25 217 PHE A CA 1
ATOM 1770 C C . PHE A 1 217 ? -14.708 -5.769 13.015 1.00 89.25 217 PHE A C 1
ATOM 1772 O O . PHE A 1 217 ? -14.224 -6.896 13.067 1.00 89.25 217 PHE A O 1
ATOM 1779 N N . ALA A 1 218 ? -14.120 -4.721 13.594 1.00 90.06 218 ALA A N 1
ATOM 1780 C CA . ALA A 1 218 ? -12.864 -4.827 14.331 1.00 90.06 218 ALA A CA 1
ATOM 1781 C C . ALA A 1 218 ? -12.994 -5.799 15.514 1.00 90.06 218 ALA A C 1
ATOM 1783 O O . ALA A 1 218 ? -12.173 -6.697 15.675 1.00 90.06 218 ALA A O 1
ATOM 1784 N N . LYS A 1 219 ? -14.077 -5.687 16.291 1.00 90.88 219 LYS A N 1
ATOM 1785 C CA . LYS A 1 219 ? -14.353 -6.547 17.448 1.00 90.88 219 LYS A CA 1
ATOM 1786 C C . LYS A 1 219 ? -14.463 -8.026 17.073 1.00 90.88 219 LYS A C 1
ATOM 1788 O O . LYS A 1 219 ? -14.120 -8.880 17.885 1.00 90.88 219 LYS A O 1
ATOM 1793 N N . SER A 1 220 ? -14.888 -8.337 15.845 1.00 92.50 220 SER A N 1
ATOM 1794 C CA . SER A 1 220 ? -14.992 -9.720 15.365 1.00 92.50 220 SER A CA 1
ATOM 1795 C C . SER A 1 220 ? -13.655 -10.470 15.316 1.00 92.50 220 SER A C 1
ATOM 1797 O O . SER A 1 220 ? -13.671 -11.693 15.377 1.00 92.50 220 SER A O 1
ATOM 1799 N N . PHE A 1 221 ? -12.515 -9.765 15.280 1.00 92.38 221 PHE A N 1
ATOM 1800 C CA . PHE A 1 221 ? -11.173 -10.368 15.293 1.00 92.38 221 PHE A CA 1
ATOM 1801 C C . PHE A 1 221 ? -10.642 -10.691 16.699 1.00 92.38 221 PHE A C 1
ATOM 1803 O O . PHE A 1 221 ? -9.562 -11.260 16.817 1.00 92.38 221 PHE A O 1
ATOM 1810 N N . LEU A 1 222 ? -11.359 -10.314 17.764 1.00 88.44 222 LEU A N 1
ATOM 1811 C CA . LEU A 1 222 ? -10.962 -10.593 19.151 1.00 88.44 222 LEU A CA 1
ATOM 1812 C C . LEU A 1 222 ? -11.569 -11.888 19.724 1.00 88.44 222 LEU A C 1
ATOM 1814 O O . LEU A 1 222 ? -11.259 -12.228 20.867 1.00 88.44 222 LEU A O 1
ATOM 1818 N N . ASN A 1 223 ? -12.433 -12.573 18.965 1.00 74.44 223 ASN A N 1
ATOM 1819 C CA . ASN A 1 223 ? -13.104 -13.825 19.350 1.00 74.44 223 ASN A CA 1
ATOM 1820 C C . ASN A 1 223 ? -12.489 -15.030 18.635 1.00 74.44 223 ASN A C 1
ATOM 1822 O O . ASN A 1 223 ? -12.504 -16.122 19.244 1.00 74.44 223 ASN A O 1
#